Protein AF-A0A7S1LMD4-F1 (afdb_monomer_lite)

InterPro domains:
  IPR002048 EF-hand domain [PS50222] (146-181)
  IPR011992 EF-hand domain pair [SSF47473] (142-225)

pLDDT: mean 81.39, std 13.91, range [36.53, 96.69]

Secondary structure (DSSP, 8-state):
---PPPP-PPPPS-----PPEEEEEE---STTGGG-EEEEEEEEEETTEEEEEESSSS--EEEE-SSSEEEEESSSSSSTT-SEEEE--TT---GGG-SSPEEEE-TTS-EEEETT-EEEEEE----HHHHHHHHHHHHHHHTTTTSHHHHHHHHHHH-SS-SSEE-HHHHHHHHHHHHHTTSS-GGG--HHHHHHHHHHHHHTSS-SSS-EETTTHHHHHHHHHH-

Foldseek 3Di:
DDDDDDDPDPDDPPDPPPFQWWKAKDQDDDPCNVVGFIWGWFPDAQLNAIKTFGPDPQTWIWHDLVPFWIFIDSARYNRPHGQKIAGAPVPRRFPQPGPAAIWGQHPVRDTDGDNRIHMDTDHHPPDPVRVVLSVLVVVCVVLVNRPPVVLVVLVCQLPVVPPQWHALVSVLVSQVVCCVVVSDPPVLNDPVQLVVLQCCLLPVVHDNPRIHGSSSSSSSSSSSSVD

Organism: Alexandrium catenella (NCBI:txid2925)

Radius of gyration: 21.04 Å; chains: 1; bounding box: 61×43×67 Å

Structure (mmCIF, N/CA/C/O backbone):
data_AF-A0A7S1LMD4-F1
#
_entry.id   AF-A0A7S1LMD4-F1
#
loop_
_atom_site.group_PDB
_atom_site.id
_atom_site.type_symbol
_atom_site.label_atom_id
_atom_site.label_alt_id
_atom_site.label_comp_id
_atom_site.label_asym_id
_atom_site.label_entity_id
_atom_site.label_seq_id
_atom_site.pdbx_PDB_ins_code
_atom_site.Cartn_x
_atom_site.Cartn_y
_atom_site.Cartn_z
_atom_site.occupancy
_atom_site.B_iso_or_equiv
_atom_site.auth_seq_id
_atom_site.auth_comp_id
_atom_site.auth_asym_id
_atom_site.auth_atom_id
_atom_site.pdbx_PDB_model_num
ATOM 1 N N . LYS A 1 1 ? 38.799 -30.735 41.083 1.00 47.06 1 LYS A N 1
ATOM 2 C CA . LYS A 1 1 ? 38.833 -29.268 40.863 1.00 47.06 1 LYS A CA 1
ATOM 3 C C . LYS A 1 1 ? 37.466 -28.893 40.321 1.00 47.06 1 LYS A C 1
ATOM 5 O O . LYS A 1 1 ? 37.251 -28.982 39.121 1.00 47.06 1 LYS A O 1
ATOM 10 N N . ASP A 1 2 ? 36.540 -28.624 41.232 1.00 42.38 2 ASP A N 1
ATOM 11 C CA . ASP A 1 2 ? 35.121 -28.440 40.939 1.00 42.38 2 ASP A CA 1
ATOM 12 C C . ASP A 1 2 ? 34.880 -27.107 40.229 1.00 42.38 2 ASP A C 1
ATOM 14 O O . ASP A 1 2 ? 35.277 -26.046 40.714 1.00 42.38 2 ASP A O 1
ATOM 18 N N . PHE A 1 3 ? 34.265 -27.172 39.049 1.00 44.22 3 PHE A N 1
ATOM 19 C CA . PHE A 1 3 ? 33.925 -26.003 38.247 1.00 44.22 3 PHE A CA 1
ATOM 20 C C . PHE A 1 3 ? 32.636 -25.392 38.801 1.00 44.22 3 PHE A C 1
ATOM 22 O O . PHE A 1 3 ? 31.545 -25.928 38.614 1.00 44.22 3 PHE A O 1
ATOM 29 N N . LYS A 1 4 ? 32.764 -24.287 39.534 1.00 46.31 4 LYS A N 1
ATOM 30 C CA . LYS A 1 4 ? 31.619 -23.528 40.042 1.00 46.31 4 LYS A CA 1
ATOM 31 C C . LYS A 1 4 ? 31.108 -22.626 38.907 1.00 46.31 4 LYS A C 1
ATOM 33 O O . LYS A 1 4 ? 31.901 -21.824 38.410 1.00 46.31 4 LYS A O 1
ATOM 38 N N . PRO A 1 5 ? 29.841 -22.737 38.468 1.00 44.97 5 PRO A N 1
ATOM 39 C CA . PRO A 1 5 ? 29.310 -21.836 37.452 1.00 44.97 5 PRO A CA 1
ATOM 40 C C . PRO A 1 5 ? 29.310 -20.389 37.977 1.00 44.97 5 PRO A C 1
ATOM 42 O O . PRO A 1 5 ? 29.158 -20.176 39.188 1.00 44.97 5 PRO A O 1
ATOM 45 N N . PRO A 1 6 ? 29.517 -19.393 37.097 1.00 45.53 6 PRO A N 1
ATOM 46 C CA . PRO A 1 6 ? 29.585 -17.996 37.500 1.00 45.53 6 PRO A CA 1
ATOM 47 C C . PRO A 1 6 ? 28.242 -17.531 38.084 1.00 45.53 6 PRO A C 1
ATOM 49 O O . PRO A 1 6 ? 27.191 -18.066 37.720 1.00 45.53 6 PRO A O 1
ATOM 52 N N . PRO A 1 7 ? 28.252 -16.545 38.999 1.00 41.84 7 PRO A N 1
ATOM 53 C CA . PRO A 1 7 ? 27.031 -16.050 39.614 1.00 41.84 7 PRO A CA 1
ATOM 54 C C . PRO A 1 7 ? 26.108 -15.455 38.547 1.00 41.84 7 PRO A C 1
ATOM 56 O O . PRO A 1 7 ? 26.526 -14.631 37.732 1.00 41.84 7 PRO A O 1
ATOM 59 N N . HIS A 1 8 ? 24.843 -15.874 38.570 1.00 47.41 8 HIS A N 1
ATOM 60 C CA . HIS A 1 8 ? 23.775 -15.243 37.806 1.00 47.41 8 HIS A CA 1
ATOM 61 C C . HIS A 1 8 ? 23.629 -13.800 38.296 1.00 47.41 8 HIS A C 1
ATOM 63 O O . HIS A 1 8 ? 23.080 -13.548 39.368 1.00 47.41 8 HIS A O 1
ATOM 69 N N . PHE A 1 9 ? 24.137 -12.848 37.518 1.00 41.84 9 PHE A N 1
ATOM 70 C CA . PHE A 1 9 ? 23.799 -11.447 37.708 1.00 41.84 9 PHE A CA 1
ATOM 71 C C . PHE A 1 9 ? 22.347 -11.255 37.248 1.00 41.84 9 PHE A C 1
ATOM 73 O O . PHE A 1 9 ? 22.048 -11.548 36.086 1.00 41.84 9 PHE A O 1
ATOM 80 N N . PRO A 1 10 ? 21.420 -10.807 38.115 1.00 44.94 10 PRO A N 1
ATOM 81 C CA . PRO A 1 10 ? 20.100 -10.412 37.655 1.00 44.94 10 PRO A CA 1
ATOM 82 C C . PRO A 1 10 ? 20.273 -9.229 36.702 1.00 44.94 10 PRO A C 1
ATOM 84 O O . PRO A 1 10 ? 20.861 -8.207 37.060 1.00 44.94 10 PRO A O 1
ATOM 87 N N . VAL A 1 11 ? 19.792 -9.391 35.470 1.00 45.12 11 VAL A N 1
ATOM 88 C CA . VAL A 1 11 ? 19.746 -8.305 34.490 1.00 45.12 11 VAL A CA 1
ATOM 89 C C . VAL A 1 11 ? 18.903 -7.176 35.100 1.00 45.12 11 VAL A C 1
ATOM 91 O O . VAL A 1 11 ? 17.766 -7.431 35.506 1.00 45.12 11 VAL A O 1
ATOM 94 N N . PRO A 1 12 ? 19.430 -5.946 35.233 1.00 36.56 12 PRO A N 1
ATOM 95 C CA . PRO A 1 12 ? 18.684 -4.853 35.839 1.00 36.56 12 PRO A CA 1
ATOM 96 C C . PRO A 1 12 ? 17.435 -4.536 35.008 1.00 36.56 12 PRO A C 1
ATOM 98 O O . PRO A 1 12 ? 17.513 -4.313 33.804 1.00 36.56 12 PRO A O 1
ATOM 101 N N . ALA A 1 13 ? 16.279 -4.478 35.674 1.00 43.69 13 ALA A N 1
ATOM 102 C CA . ALA A 1 13 ? 14.954 -4.210 35.106 1.00 43.69 13 ALA A CA 1
ATOM 103 C C . ALA A 1 13 ? 14.751 -2.748 34.640 1.00 43.69 13 ALA A C 1
ATOM 105 O O . ALA A 1 13 ? 13.686 -2.160 34.832 1.00 43.69 13 ALA A O 1
ATOM 106 N N . ARG A 1 14 ? 15.772 -2.118 34.051 1.00 41.41 14 ARG A N 1
ATOM 107 C CA . ARG A 1 14 ? 15.700 -0.750 33.528 1.00 41.41 14 ARG A CA 1
ATOM 108 C C . ARG A 1 14 ? 16.108 -0.745 32.063 1.00 41.41 14 ARG A C 1
ATOM 110 O O . ARG A 1 14 ? 17.227 -1.116 31.740 1.00 41.41 14 ARG A O 1
ATOM 117 N N . LEU A 1 15 ? 15.173 -0.265 31.239 1.00 36.53 15 LEU A N 1
ATOM 118 C CA . LEU A 1 15 ? 15.137 -0.285 29.772 1.00 36.53 15 LEU A CA 1
ATOM 119 C C . LEU A 1 15 ? 14.621 -1.603 29.169 1.00 36.53 15 LEU A C 1
ATOM 121 O O . LEU A 1 15 ? 15.172 -2.118 28.204 1.00 36.53 15 LEU A O 1
ATOM 125 N N . LEU A 1 16 ? 13.453 -2.063 29.633 1.00 37.88 16 LEU A N 1
ATOM 126 C CA . LEU A 1 16 ? 12.445 -2.484 28.657 1.00 37.88 16 LEU A CA 1
ATOM 127 C C . LEU A 1 16 ? 12.099 -1.221 27.856 1.00 37.88 16 LEU A C 1
ATOM 129 O O . LEU A 1 16 ? 11.182 -0.480 28.217 1.00 37.88 16 LEU A O 1
ATOM 133 N N . SER A 1 17 ? 12.881 -0.906 26.818 1.00 40.59 17 SER A N 1
ATOM 134 C CA . SER A 1 17 ? 12.333 -0.111 25.726 1.00 40.59 17 SER A CA 1
ATOM 135 C C . SER A 1 17 ? 11.031 -0.816 25.361 1.00 40.59 17 SER A C 1
ATOM 137 O O . SER A 1 17 ? 11.029 -2.035 25.176 1.00 40.59 17 SER A O 1
ATOM 139 N N . LYS A 1 18 ? 9.896 -0.105 25.400 1.00 49.25 18 LYS A N 1
ATOM 140 C CA . LYS A 1 18 ? 8.642 -0.663 24.888 1.00 49.25 18 LYS A CA 1
ATOM 141 C C . LYS A 1 18 ? 8.988 -1.202 23.508 1.00 49.25 18 LYS A C 1
ATOM 143 O O . LYS A 1 18 ? 9.374 -0.414 22.644 1.00 49.25 18 LYS A O 1
ATOM 148 N N . MET A 1 19 ? 8.974 -2.525 23.353 1.00 49.62 19 MET A N 1
ATOM 149 C CA . MET A 1 19 ? 9.194 -3.119 22.046 1.00 49.62 19 MET A CA 1
ATOM 150 C C . MET A 1 19 ? 8.219 -2.434 21.088 1.00 49.62 19 MET A C 1
ATOM 152 O O . MET A 1 19 ? 7.096 -2.139 21.513 1.00 49.62 19 MET A O 1
ATOM 156 N N . PRO A 1 20 ? 8.633 -2.134 19.849 1.00 62.47 20 PRO A N 1
ATOM 157 C CA . PRO A 1 20 ? 7.708 -1.627 18.854 1.00 62.47 20 PRO A CA 1
ATOM 158 C C . PRO A 1 20 ? 6.469 -2.532 18.840 1.00 62.47 20 PRO A C 1
ATOM 160 O O . PRO A 1 20 ? 6.590 -3.755 18.768 1.00 62.47 20 PRO A O 1
ATOM 163 N N . THR A 1 21 ? 5.290 -1.948 19.028 1.00 87.25 21 THR A N 1
ATOM 164 C CA . THR A 1 21 ? 4.045 -2.713 19.100 1.00 87.25 21 THR A CA 1
ATOM 165 C C . THR A 1 21 ? 3.567 -2.965 17.679 1.00 87.25 21 THR A C 1
ATOM 167 O O . THR A 1 21 ? 3.268 -2.014 16.953 1.00 87.25 21 THR A O 1
ATOM 170 N N . ALA A 1 22 ? 3.517 -4.231 17.276 1.00 91.81 22 ALA A N 1
ATOM 171 C CA . ALA A 1 22 ? 2.831 -4.641 16.060 1.00 91.81 22 ALA A CA 1
ATOM 172 C C . ALA A 1 22 ? 1.321 -4.691 16.315 1.00 91.81 22 ALA A C 1
ATOM 174 O O . ALA A 1 22 ? 0.875 -4.855 17.451 1.00 91.81 22 ALA A O 1
ATOM 175 N N . ILE A 1 23 ? 0.524 -4.561 15.260 1.00 94.00 23 ILE A N 1
ATOM 176 C CA . ILE A 1 23 ? -0.936 -4.590 15.353 1.00 94.00 23 ILE A CA 1
ATOM 177 C C . ILE A 1 23 ? -1.448 -5.815 14.620 1.00 94.00 23 ILE A C 1
ATOM 179 O O . ILE A 1 23 ? -1.218 -5.979 13.427 1.00 94.00 23 ILE A O 1
ATOM 183 N N . LYS A 1 24 ? -2.160 -6.689 15.323 1.00 94.38 24 LYS A N 1
ATOM 184 C CA . LYS A 1 24 ? -2.863 -7.809 14.710 1.00 94.38 24 LYS A CA 1
ATOM 185 C C . LYS A 1 24 ? -4.281 -7.382 14.359 1.00 94.38 24 LYS A C 1
ATOM 187 O O . LYS A 1 24 ? -5.045 -7.014 15.247 1.00 94.38 24 LYS A O 1
ATOM 192 N N . ILE A 1 25 ? -4.624 -7.467 13.079 1.00 95.94 25 ILE A N 1
ATOM 193 C CA . ILE A 1 25 ? -5.994 -7.329 12.585 1.00 95.94 25 ILE A CA 1
ATOM 194 C C . ILE A 1 25 ? -6.554 -8.727 12.337 1.00 95.94 25 ILE A C 1
ATOM 196 O O . ILE A 1 25 ? -5.890 -9.571 11.732 1.00 95.94 25 ILE A O 1
ATOM 200 N N . SER A 1 26 ? -7.768 -8.992 12.809 1.00 95.44 26 SER A N 1
ATOM 201 C CA . SER A 1 26 ? -8.416 -10.296 12.641 1.00 95.44 26 SER A CA 1
ATOM 202 C C . SER A 1 26 ? -9.930 -10.187 12.558 1.00 95.44 26 SER A C 1
ATOM 204 O O . SER A 1 26 ? -10.499 -9.211 13.027 1.00 95.44 26 SER A O 1
ATOM 206 N N . GLY A 1 27 ? -10.568 -11.231 12.021 1.00 94.31 27 GLY A N 1
ATOM 207 C CA . GLY A 1 27 ? -12.019 -11.421 12.040 1.00 94.31 27 GLY A CA 1
ATOM 208 C C . GLY A 1 27 ? -12.750 -11.013 10.762 1.00 94.31 27 GLY A C 1
ATOM 209 O O . GLY A 1 27 ? -13.917 -11.366 10.610 1.00 94.31 27 GLY A O 1
ATOM 210 N N . ARG A 1 28 ? -12.080 -10.363 9.798 1.00 94.81 28 ARG A N 1
ATOM 211 C CA . ARG A 1 28 ? -12.714 -10.036 8.515 1.00 94.81 28 ARG A CA 1
ATOM 212 C C . ARG A 1 28 ? -12.981 -11.302 7.703 1.00 94.81 28 ARG A C 1
ATOM 214 O O . ARG A 1 28 ? -12.090 -12.127 7.516 1.00 94.81 28 ARG A O 1
ATOM 221 N N . VAL A 1 29 ? -14.173 -11.421 7.136 1.00 91.44 29 VAL A N 1
ATOM 222 C CA . VAL A 1 29 ? -14.530 -12.482 6.183 1.00 91.44 29 VAL A CA 1
ATOM 223 C C . VAL A 1 29 ? -15.048 -11.873 4.879 1.00 91.44 29 VAL A C 1
ATOM 225 O O . VAL A 1 29 ? -15.488 -10.727 4.857 1.00 91.44 29 VAL A O 1
ATOM 228 N N . GLY A 1 30 ? -14.985 -12.624 3.777 1.00 87.19 30 GLY A N 1
ATOM 229 C CA . GLY A 1 30 ? -15.459 -12.155 2.470 1.00 87.19 30 GLY A CA 1
ATOM 230 C C . GLY A 1 30 ? -14.549 -11.099 1.835 1.00 87.19 30 GLY A C 1
ATOM 231 O O . GLY A 1 30 ? -13.325 -11.249 1.828 1.00 87.19 30 GLY A O 1
ATOM 232 N N . ARG A 1 31 ? -15.142 -10.037 1.267 1.00 87.00 31 ARG A N 1
ATOM 233 C CA . ARG A 1 31 ? -14.395 -8.976 0.570 1.00 87.00 31 ARG A CA 1
ATOM 234 C C . ARG A 1 31 ? -13.363 -8.338 1.502 1.00 87.00 31 ARG A C 1
ATOM 236 O O . ARG A 1 31 ? -13.691 -7.972 2.632 1.00 87.00 31 ARG A O 1
ATOM 243 N N . HIS A 1 32 ? -12.140 -8.180 1.000 1.00 88.81 32 HIS A N 1
ATOM 244 C CA . HIS A 1 32 ? -10.993 -7.643 1.735 1.00 88.81 32 HIS A CA 1
ATOM 245 C C . HIS A 1 32 ? -10.598 -8.465 2.986 1.00 88.81 32 HIS A C 1
ATOM 247 O O . HIS A 1 32 ? -10.058 -7.903 3.935 1.00 88.81 32 HIS A O 1
ATOM 253 N N . ASN A 1 33 ? -10.811 -9.790 3.011 1.00 91.38 33 ASN A N 1
ATOM 254 C CA . ASN A 1 33 ? -10.317 -10.666 4.094 1.00 91.38 33 ASN A CA 1
ATOM 255 C C . ASN A 1 33 ? -8.780 -10.670 4.244 1.00 91.38 33 ASN A C 1
ATOM 257 O O . ASN A 1 33 ? -8.290 -10.742 5.365 1.00 91.38 33 ASN A O 1
ATOM 261 N N . LEU A 1 34 ? -8.031 -10.518 3.149 1.00 89.25 34 LEU A N 1
ATOM 262 C CA . LEU A 1 34 ? -7.230 -9.318 2.941 1.00 89.25 34 LEU A CA 1
ATOM 263 C C . LEU A 1 34 ? -6.452 -8.764 4.134 1.00 89.25 34 LEU A C 1
ATOM 265 O O . LEU A 1 34 ? -5.252 -8.949 4.319 1.00 89.25 34 LEU A O 1
ATOM 269 N N . ILE A 1 35 ? -7.206 -7.962 4.883 1.00 93.31 35 ILE A N 1
ATOM 270 C CA . ILE A 1 35 ? -6.723 -7.083 5.934 1.00 93.31 35 ILE A CA 1
ATOM 271 C C . ILE A 1 35 ? -6.347 -7.838 7.206 1.00 93.31 35 ILE A C 1
ATOM 273 O O . ILE A 1 35 ? -5.691 -7.245 8.059 1.00 93.31 35 ILE A O 1
ATOM 277 N N . ASN A 1 36 ? -6.760 -9.104 7.348 1.00 93.31 36 ASN A N 1
ATOM 278 C CA . ASN A 1 36 ? -6.389 -9.937 8.484 1.00 93.31 36 ASN A CA 1
ATOM 279 C C . ASN A 1 36 ? -4.905 -10.284 8.402 1.00 93.31 36 ASN A C 1
ATOM 281 O O . ASN A 1 36 ? -4.499 -11.148 7.625 1.00 93.31 36 ASN A O 1
ATOM 285 N N . ASP A 1 37 ? -4.097 -9.618 9.213 1.00 92.81 37 ASP A N 1
ATOM 286 C CA . ASP A 1 37 ? -2.655 -9.806 9.213 1.00 92.81 37 ASP A CA 1
ATOM 287 C C . ASP A 1 37 ? -2.040 -9.278 10.511 1.00 92.81 37 ASP A C 1
ATOM 289 O O . ASP A 1 37 ? -2.700 -8.626 11.326 1.00 92.81 37 ASP A O 1
ATOM 293 N N . CYS A 1 38 ? -0.752 -9.539 10.690 1.00 91.94 38 CYS A N 1
ATOM 294 C CA . CYS A 1 38 ? 0.070 -8.822 11.642 1.00 91.94 38 CYS A CA 1
ATOM 295 C C . CYS A 1 38 ? 0.804 -7.690 10.917 1.00 91.94 38 CYS A C 1
ATOM 297 O O . CYS A 1 38 ? 1.524 -7.922 9.948 1.00 91.94 38 CYS A O 1
ATOM 299 N N . TYR A 1 39 ? 0.609 -6.469 11.399 1.00 92.56 39 TYR A N 1
ATOM 300 C CA . TYR A 1 39 ? 1.199 -5.256 10.864 1.00 92.56 39 TYR A CA 1
ATOM 301 C C . TYR A 1 39 ? 2.360 -4.833 11.757 1.00 92.56 39 TYR A C 1
ATOM 303 O O . TYR A 1 39 ? 2.175 -4.535 12.937 1.00 92.56 39 TYR A O 1
ATOM 311 N N . GLU A 1 40 ? 3.560 -4.814 11.197 1.00 90.81 40 GLU A N 1
ATOM 312 C CA . GLU A 1 40 ? 4.787 -4.434 11.888 1.00 90.81 40 GLU A CA 1
ATOM 313 C C . GLU A 1 40 ? 5.021 -2.926 11.786 1.00 90.81 40 GLU A C 1
ATOM 315 O O . GLU A 1 40 ? 4.787 -2.343 10.724 1.00 90.81 40 GLU A O 1
ATOM 320 N N . PRO A 1 41 ? 5.477 -2.273 12.866 1.00 89.62 41 PRO A N 1
ATOM 321 C CA . PRO A 1 41 ? 5.672 -0.834 12.876 1.00 89.62 41 PRO A CA 1
ATOM 322 C C . PRO A 1 41 ? 6.810 -0.438 11.940 1.00 89.62 41 PRO A C 1
ATOM 324 O O . PRO A 1 41 ? 7.914 -0.983 11.994 1.00 89.62 41 PRO A O 1
ATOM 327 N N . MET A 1 42 ? 6.539 0.561 11.111 1.00 85.88 42 MET A N 1
ATOM 328 C CA . MET A 1 42 ? 7.516 1.133 10.205 1.00 85.88 42 MET A CA 1
ATOM 329 C C . MET A 1 42 ? 8.409 2.148 10.933 1.00 85.88 42 MET A C 1
ATOM 331 O O . MET A 1 42 ? 8.038 2.713 11.962 1.00 85.88 42 MET A O 1
ATOM 335 N N . GLN A 1 43 ? 9.600 2.407 10.387 1.00 80.88 43 GLN A N 1
ATOM 336 C CA . GLN A 1 43 ? 10.497 3.456 10.893 1.00 80.88 43 GLN A CA 1
ATOM 337 C C . GLN A 1 43 ? 10.069 4.861 10.447 1.00 80.88 43 GLN A C 1
ATOM 339 O O . GLN A 1 43 ? 10.492 5.850 11.043 1.00 80.88 43 GLN A O 1
ATOM 344 N N . ILE A 1 44 ? 9.251 4.943 9.397 1.00 78.75 44 ILE A N 1
ATOM 345 C CA . ILE A 1 44 ? 8.708 6.198 8.885 1.00 78.75 44 ILE A CA 1
ATOM 346 C C . ILE A 1 44 ? 7.421 6.565 9.631 1.00 78.75 44 ILE A C 1
ATOM 348 O O . ILE A 1 44 ? 6.680 5.704 10.115 1.00 78.75 44 ILE A O 1
ATOM 352 N N . MET A 1 45 ? 7.150 7.864 9.713 1.00 85.31 45 MET A N 1
ATOM 353 C CA . MET A 1 45 ? 5.887 8.384 10.225 1.00 85.31 45 MET A CA 1
ATOM 354 C C . MET A 1 45 ? 5.031 8.875 9.067 1.00 85.31 45 MET A C 1
ATOM 356 O O . MET A 1 45 ? 5.518 9.584 8.193 1.00 85.31 45 MET A O 1
ATOM 360 N N . HIS A 1 46 ? 3.737 8.578 9.119 1.00 85.88 46 HIS A N 1
ATOM 361 C CA . HIS A 1 46 ? 2.755 9.119 8.187 1.00 85.88 46 HIS A CA 1
ATOM 362 C C . HIS A 1 46 ? 1.805 10.044 8.937 1.00 85.88 46 HIS A C 1
ATOM 364 O O . HIS A 1 46 ? 1.235 9.663 9.962 1.00 85.88 46 HIS A O 1
ATOM 370 N N . ASN A 1 47 ? 1.654 11.282 8.462 1.00 87.75 47 ASN A N 1
ATOM 371 C CA . ASN A 1 47 ? 0.868 12.320 9.140 1.00 87.75 47 ASN A CA 1
ATOM 372 C C . ASN A 1 47 ? 1.251 12.518 10.623 1.00 87.75 47 ASN A C 1
ATOM 374 O O . ASN A 1 47 ? 0.388 12.704 11.483 1.00 87.75 47 ASN A O 1
ATOM 378 N N . GLY A 1 48 ? 2.551 12.432 10.929 1.00 85.06 48 GLY A N 1
ATOM 379 C CA . GLY A 1 48 ? 3.084 12.587 12.287 1.00 85.06 48 GLY A CA 1
ATOM 380 C C . GLY A 1 48 ? 2.737 11.445 13.246 1.00 85.06 48 GLY A C 1
ATOM 381 O O . GLY A 1 48 ? 2.908 11.605 14.453 1.00 85.06 48 GLY A O 1
ATOM 382 N N . LYS A 1 49 ? 2.236 10.313 12.736 1.00 89.81 49 LYS A N 1
ATOM 383 C CA . LYS A 1 49 ? 1.928 9.116 13.524 1.00 89.81 49 LYS A CA 1
ATOM 384 C C . LYS A 1 49 ? 2.676 7.901 12.992 1.00 89.81 49 LYS A C 1
ATOM 386 O O . LYS A 1 49 ? 3.055 7.856 11.821 1.00 89.81 49 LYS A O 1
ATOM 391 N N . THR A 1 50 ? 2.860 6.906 13.853 1.00 90.62 50 THR A N 1
ATOM 392 C CA . THR A 1 50 ? 3.375 5.596 13.447 1.00 90.62 50 THR A CA 1
ATOM 393 C C . THR A 1 50 ? 2.481 5.003 12.362 1.00 90.62 50 THR A C 1
ATOM 395 O O . THR A 1 50 ? 1.256 5.138 12.402 1.00 90.62 50 THR A O 1
ATOM 398 N N . CYS A 1 51 ? 3.106 4.357 11.387 1.00 91.62 51 CYS A N 1
ATOM 399 C CA . CYS A 1 51 ? 2.427 3.517 10.417 1.00 91.62 51 CYS A CA 1
ATOM 400 C C . CYS A 1 51 ? 2.981 2.096 10.510 1.00 91.62 51 CYS A C 1
ATOM 402 O O . CYS A 1 51 ? 4.064 1.877 11.054 1.00 91.62 51 CYS A O 1
ATOM 404 N N . TRP A 1 52 ? 2.212 1.132 10.026 1.00 92.50 52 TRP A N 1
ATOM 405 C CA . TRP A 1 52 ? 2.571 -0.274 10.058 1.00 92.50 52 TRP A CA 1
ATOM 406 C C . TRP A 1 52 ? 2.369 -0.901 8.685 1.00 92.50 52 TRP A C 1
ATOM 408 O O . TRP A 1 52 ? 1.472 -0.498 7.944 1.00 92.50 52 TRP A O 1
ATOM 418 N N . VAL A 1 53 ? 3.157 -1.924 8.380 1.00 90.50 53 VAL A N 1
ATOM 419 C CA . VAL A 1 53 ? 3.066 -2.697 7.140 1.00 90.50 53 VAL A CA 1
ATOM 420 C C . VAL A 1 53 ? 2.777 -4.157 7.458 1.00 90.50 53 VAL A C 1
ATOM 422 O O . VAL A 1 53 ? 3.329 -4.725 8.401 1.00 90.50 53 VAL A O 1
ATOM 425 N N . ALA A 1 54 ? 1.867 -4.760 6.704 1.00 89.88 54 ALA A N 1
ATOM 426 C CA . ALA A 1 54 ? 1.509 -6.160 6.861 1.00 89.88 54 ALA A CA 1
ATOM 427 C C . ALA A 1 54 ? 2.705 -7.087 6.581 1.00 89.88 54 ALA A C 1
ATOM 429 O O . ALA A 1 54 ? 3.504 -6.824 5.683 1.00 89.88 54 ALA A O 1
ATOM 430 N N . ARG A 1 55 ? 2.792 -8.213 7.305 1.00 81.38 55 ARG A N 1
ATOM 431 C CA . ARG A 1 55 ? 3.757 -9.298 7.014 1.00 81.38 55 ARG A CA 1
ATOM 432 C C . ARG A 1 55 ? 3.481 -10.010 5.682 1.00 81.38 55 ARG A C 1
ATOM 434 O O . ARG A 1 55 ? 4.341 -10.710 5.160 1.00 81.38 55 ARG A O 1
ATOM 441 N N . SER A 1 56 ? 2.277 -9.809 5.156 1.00 73.75 56 SER A N 1
ATOM 442 C CA . SER A 1 56 ? 1.868 -9.897 3.756 1.00 73.75 56 SER A CA 1
ATOM 443 C C . SER A 1 56 ? 2.958 -9.867 2.670 1.00 73.75 56 SER A C 1
ATOM 445 O O . SER A 1 56 ? 3.758 -8.937 2.646 1.00 73.75 56 SER A O 1
ATOM 447 N N . VAL A 1 57 ? 2.908 -10.781 1.689 1.00 61.03 57 VAL A N 1
ATOM 448 C CA . VAL A 1 57 ? 3.546 -10.611 0.370 1.00 61.03 57 VAL A CA 1
ATOM 449 C C . VAL A 1 57 ? 2.868 -9.478 -0.407 1.00 61.03 57 VAL A C 1
ATOM 451 O O . VAL A 1 57 ? 3.557 -8.681 -1.032 1.00 61.03 57 VAL A O 1
ATOM 454 N N . ALA A 1 58 ? 1.548 -9.329 -0.302 1.00 69.06 58 ALA A N 1
ATOM 455 C CA . ALA A 1 58 ? 0.835 -8.180 -0.864 1.00 69.06 58 ALA A CA 1
ATOM 456 C C . ALA A 1 58 ? 0.999 -6.935 0.027 1.00 69.06 58 ALA A C 1
ATOM 458 O O . ALA A 1 58 ? 0.902 -7.030 1.258 1.00 69.06 58 ALA A O 1
ATOM 459 N N . SER A 1 59 ? 1.231 -5.774 -0.594 1.00 75.00 59 SER A N 1
ATOM 460 C CA . SER A 1 59 ? 1.472 -4.504 0.110 1.00 75.00 59 SER A CA 1
ATOM 461 C C . SER A 1 59 ? 0.205 -4.028 0.801 1.00 75.00 59 SER A C 1
ATOM 463 O O . SER A 1 59 ? -0.812 -3.765 0.157 1.00 75.00 59 SER A O 1
ATOM 465 N N . ARG A 1 60 ? 0.259 -3.897 2.128 1.00 89.31 60 ARG A N 1
ATOM 466 C CA . ARG A 1 60 ? -0.852 -3.374 2.923 1.00 89.31 60 ARG A CA 1
ATOM 467 C C . ARG A 1 60 ? -0.330 -2.575 4.091 1.00 89.31 60 ARG A C 1
ATOM 469 O O . ARG A 1 60 ? 0.535 -3.038 4.833 1.00 89.31 60 ARG A O 1
ATOM 476 N N . TYR A 1 61 ? -0.924 -1.414 4.286 1.00 92.38 61 TYR A N 1
ATOM 477 C CA . TYR A 1 61 ? -0.487 -0.451 5.273 1.00 92.38 61 TYR A CA 1
ATOM 478 C C . TYR A 1 61 ? -1.622 -0.115 6.216 1.00 92.38 61 TYR A C 1
ATOM 480 O O . TYR A 1 61 ? -2.765 0.054 5.796 1.00 92.38 61 TYR A O 1
ATOM 488 N N . LEU A 1 62 ? -1.274 0.029 7.486 1.00 94.88 62 LEU A N 1
ATOM 489 C CA . LEU A 1 62 ? -2.118 0.568 8.535 1.00 94.88 62 LEU A CA 1
ATOM 490 C C . LEU A 1 62 ? -1.541 1.923 8.943 1.00 94.88 62 LEU A C 1
ATOM 492 O O . LEU A 1 62 ? -0.385 2.016 9.347 1.00 94.88 62 LEU A O 1
ATOM 496 N N . PHE A 1 63 ? -2.319 2.992 8.812 1.00 94.69 63 PHE A N 1
ATOM 497 C CA . PHE A 1 63 ? -1.815 4.350 9.031 1.00 94.69 63 PHE A CA 1
ATOM 498 C C . PHE A 1 63 ? -2.916 5.324 9.428 1.00 94.69 63 PHE A C 1
ATOM 500 O O . PHE A 1 63 ? -4.110 5.052 9.301 1.00 94.69 63 PHE A O 1
ATOM 507 N N . HIS A 1 64 ? -2.515 6.497 9.912 1.00 94.50 64 HIS A N 1
ATOM 508 C CA . HIS A 1 64 ? -3.449 7.567 10.224 1.00 94.50 64 HIS A CA 1
ATOM 509 C C . HIS A 1 64 ? -3.702 8.448 9.002 1.00 94.50 64 HIS A C 1
ATOM 511 O O . HIS A 1 64 ? -2.765 8.972 8.409 1.00 94.50 64 HIS A O 1
ATOM 517 N N . SER A 1 65 ? -4.969 8.711 8.687 1.00 93.06 65 SER A N 1
ATOM 518 C CA . SER A 1 65 ? -5.388 9.573 7.560 1.00 93.06 65 SER A CA 1
ATOM 519 C C . SER A 1 65 ? -5.005 11.059 7.686 1.00 93.06 65 SER A C 1
ATOM 521 O O . SER A 1 65 ? -5.371 11.869 6.841 1.00 93.06 65 SER A O 1
ATOM 523 N N . GLY A 1 66 ? -4.379 11.462 8.795 1.00 88.50 66 GLY A N 1
ATOM 524 C CA . GLY A 1 66 ? -4.138 12.871 9.139 1.00 88.50 66 GLY A CA 1
ATOM 525 C C . GLY A 1 66 ? -5.385 13.631 9.605 1.00 88.50 66 GLY A C 1
ATOM 526 O O . GLY A 1 66 ? -5.276 14.775 10.030 1.00 88.50 66 GLY A O 1
ATOM 527 N N . LYS A 1 67 ? -6.560 12.988 9.572 1.00 86.88 67 LYS A N 1
ATOM 528 C CA . LYS A 1 67 ? -7.838 13.541 10.038 1.00 86.88 67 LYS A CA 1
ATOM 529 C C . LYS A 1 67 ? -8.251 12.880 11.357 1.00 86.88 67 LYS A C 1
ATOM 531 O O . LYS A 1 67 ? -7.618 13.117 12.377 1.00 86.88 67 LYS A O 1
ATOM 536 N N . ALA A 1 68 ? -9.276 12.030 11.337 1.00 91.06 68 ALA A N 1
ATOM 537 C CA . ALA A 1 68 ? -9.889 11.455 12.540 1.00 91.06 68 ALA A CA 1
ATOM 538 C C . ALA A 1 68 ? -10.019 9.921 12.486 1.00 91.06 68 ALA A C 1
ATOM 540 O O . ALA A 1 68 ? -10.881 9.342 13.145 1.00 91.06 68 ALA A O 1
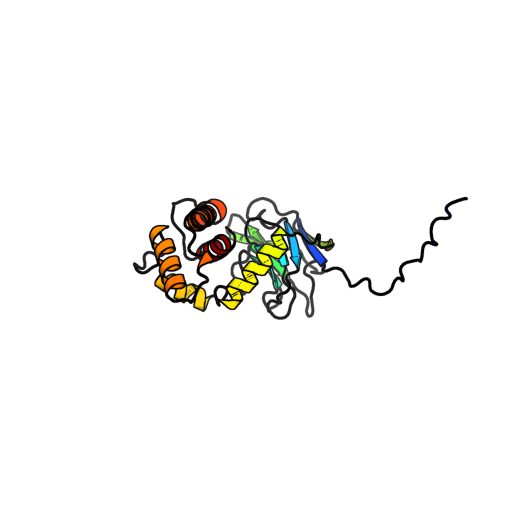ATOM 541 N N . ARG A 1 69 ? -9.218 9.246 11.652 1.00 94.50 69 ARG A N 1
ATOM 542 C CA . ARG A 1 69 ? -9.319 7.791 11.466 1.00 94.50 69 ARG A CA 1
ATOM 543 C C . ARG A 1 69 ? -7.989 7.117 11.157 1.00 94.50 69 ARG A C 1
ATOM 545 O O . ARG A 1 69 ? -7.159 7.676 10.428 1.00 94.50 69 ARG A O 1
ATOM 552 N N . TRP A 1 70 ? -7.861 5.894 11.659 1.00 95.94 70 TRP A N 1
ATOM 553 C CA . TRP A 1 70 ? -6.894 4.894 11.218 1.00 95.94 70 TRP A CA 1
ATOM 554 C C . TRP A 1 70 ? -7.461 4.149 10.015 1.00 95.94 70 TRP A C 1
ATOM 556 O O . TRP A 1 70 ? -8.651 3.853 9.994 1.00 95.94 70 TRP A O 1
ATOM 566 N N . CYS A 1 71 ? -6.635 3.887 9.010 1.00 96.44 71 CYS A N 1
ATOM 567 C CA . CYS A 1 71 ? -7.028 3.289 7.738 1.00 96.44 71 CYS A CA 1
ATOM 568 C C . CYS A 1 71 ? -6.141 2.085 7.432 1.00 96.44 71 CYS A C 1
ATOM 570 O O . CYS A 1 71 ? -4.948 2.125 7.726 1.00 96.44 71 CYS A O 1
ATOM 572 N N . ILE A 1 72 ? -6.718 1.062 6.801 1.00 95.81 72 ILE A N 1
ATOM 573 C CA . ILE A 1 72 ? -5.984 -0.031 6.162 1.00 95.81 72 ILE A CA 1
ATOM 574 C C . ILE A 1 72 ? -6.137 0.126 4.652 1.00 95.81 72 ILE A C 1
ATOM 576 O O . ILE A 1 72 ? -7.263 0.134 4.153 1.00 95.81 72 ILE A O 1
ATOM 580 N N . SER A 1 73 ? -5.031 0.265 3.927 1.00 92.44 73 SER A N 1
ATOM 581 C CA . SER A 1 73 ? -5.035 0.491 2.476 1.00 92.44 73 SER A CA 1
ATOM 582 C C . SER A 1 73 ? -3.872 -0.221 1.789 1.00 92.44 73 SER A C 1
ATOM 584 O O . SER A 1 73 ? -2.945 -0.700 2.443 1.00 92.44 73 SER A O 1
ATOM 586 N N . LYS A 1 74 ? -3.910 -0.235 0.456 1.00 86.50 74 LYS A N 1
ATOM 587 C CA . LYS A 1 74 ? -2.822 -0.709 -0.408 1.00 86.50 74 LYS A CA 1
ATOM 588 C C . LYS A 1 74 ? -1.598 0.213 -0.377 1.00 86.50 74 LYS A C 1
ATOM 590 O O . LYS A 1 74 ? -0.493 -0.245 -0.623 1.00 86.50 74 LYS A O 1
ATOM 595 N N . GLN A 1 75 ? -1.788 1.500 -0.077 1.00 84.94 75 GLN A N 1
ATOM 596 C CA . GLN A 1 75 ? -0.743 2.532 -0.111 1.00 84.94 75 GLN A CA 1
ATOM 597 C C . GLN A 1 75 ? -0.863 3.487 1.081 1.00 84.94 75 GLN A C 1
ATOM 599 O O . GLN A 1 75 ? -1.942 3.631 1.661 1.00 84.94 75 GLN A O 1
ATOM 604 N N . LEU A 1 76 ? 0.233 4.170 1.418 1.00 86.25 76 LEU A N 1
ATOM 605 C CA . LEU A 1 76 ? 0.240 5.282 2.370 1.00 86.25 76 LEU A CA 1
ATOM 606 C C . LEU A 1 76 ? -0.291 6.557 1.693 1.00 86.25 76 LEU A C 1
ATOM 608 O O . LEU A 1 76 ? 0.463 7.331 1.111 1.00 86.25 76 LEU A O 1
ATOM 612 N N . ASP A 1 77 ? -1.603 6.776 1.763 1.00 85.44 77 ASP A N 1
ATOM 613 C CA . ASP A 1 77 ? -2.290 7.909 1.130 1.00 85.44 77 ASP A CA 1
ATOM 614 C C . ASP A 1 77 ? -3.132 8.723 2.140 1.00 85.44 77 ASP A C 1
ATOM 616 O O . ASP A 1 77 ? -2.836 8.780 3.339 1.00 85.44 77 ASP A O 1
ATOM 620 N N . ASP A 1 78 ? -4.172 9.416 1.670 1.00 87.88 78 ASP A N 1
ATOM 621 C CA . ASP A 1 78 ? -5.114 10.170 2.509 1.00 87.88 78 ASP A CA 1
ATOM 622 C C . ASP A 1 78 ? -6.236 9.297 3.120 1.00 87.88 78 ASP A C 1
ATOM 624 O O . ASP A 1 78 ? -7.115 9.783 3.845 1.00 87.88 78 ASP A O 1
ATOM 628 N N . GLY A 1 79 ? -6.215 7.993 2.841 1.00 87.62 79 GLY A N 1
ATOM 629 C CA . GLY A 1 79 ? -7.200 7.003 3.247 1.00 87.62 79 GLY A CA 1
ATOM 630 C C . GLY A 1 79 ? -8.503 7.049 2.448 1.00 87.62 79 GLY A C 1
ATOM 631 O O . GLY A 1 79 ? -9.471 6.407 2.859 1.00 87.62 79 GLY A O 1
ATOM 632 N N . ALA A 1 80 ? -8.605 7.810 1.352 1.00 87.06 80 ALA A N 1
ATOM 633 C CA . ALA A 1 80 ? -9.836 7.887 0.557 1.00 87.06 80 ALA A CA 1
ATOM 634 C C . ALA A 1 80 ? -10.194 6.548 -0.106 1.00 87.06 80 ALA A C 1
ATOM 636 O O . ALA A 1 80 ? -11.375 6.244 -0.259 1.00 87.06 80 ALA A O 1
ATOM 637 N N . ARG A 1 81 ? -9.184 5.741 -0.454 1.00 86.19 81 ARG A N 1
ATOM 638 C CA . ARG A 1 81 ? -9.330 4.425 -1.101 1.00 86.19 81 ARG A CA 1
ATOM 639 C C . ARG A 1 81 ? -8.980 3.256 -0.175 1.00 86.19 81 ARG A C 1
ATOM 641 O O . ARG A 1 81 ? -8.590 2.192 -0.642 1.00 86.19 81 ARG A O 1
ATOM 648 N N . CYS A 1 82 ? -9.099 3.458 1.137 1.00 92.44 82 CYS A N 1
ATOM 649 C CA . CYS A 1 82 ? -8.854 2.394 2.105 1.00 92.44 82 CYS A CA 1
ATOM 650 C C . CYS A 1 82 ? -9.874 1.250 1.968 1.00 92.44 82 CYS A C 1
ATOM 652 O O . CYS A 1 82 ? -10.960 1.421 1.417 1.00 92.44 82 CYS A O 1
ATOM 654 N N . TRP A 1 83 ? -9.528 0.078 2.494 1.00 94.00 83 TRP A N 1
ATOM 655 C CA . TRP A 1 83 ? -10.427 -1.078 2.579 1.00 94.00 83 TRP A CA 1
ATOM 656 C C . TRP A 1 83 ? -11.194 -1.126 3.898 1.00 94.00 83 TRP A C 1
ATOM 658 O O . TRP A 1 83 ? -12.299 -1.668 3.967 1.00 94.00 83 TRP A O 1
ATOM 668 N N . ALA A 1 84 ? -10.593 -0.565 4.946 1.00 96.00 84 ALA A N 1
ATOM 669 C CA . ALA A 1 84 ? -11.161 -0.496 6.278 1.00 96.00 84 ALA A CA 1
ATOM 670 C C . ALA A 1 84 ? -10.678 0.764 6.997 1.00 96.00 84 ALA A C 1
ATOM 672 O O . ALA A 1 84 ? -9.548 1.213 6.787 1.00 96.00 84 ALA A O 1
ATOM 673 N N . TYR A 1 85 ? -11.504 1.307 7.887 1.00 96.69 85 TYR A N 1
ATOM 674 C CA . TYR A 1 85 ? -11.083 2.363 8.798 1.00 96.69 85 TYR A CA 1
ATOM 675 C C . TYR A 1 85 ? -11.733 2.237 10.171 1.00 96.69 85 TYR A C 1
ATOM 677 O O . TYR A 1 85 ? -12.820 1.689 10.313 1.00 96.69 85 TYR A O 1
ATOM 685 N N . VAL A 1 86 ? -11.097 2.812 11.185 1.00 96.06 86 VAL A N 1
ATOM 686 C CA . VAL A 1 86 ? -11.671 2.957 12.526 1.00 96.06 86 VAL A CA 1
ATOM 687 C C . VAL A 1 86 ? -11.446 4.376 13.034 1.00 96.06 86 VAL A C 1
ATOM 689 O O . VAL A 1 86 ? -10.454 5.026 12.690 1.00 96.06 86 VAL A O 1
ATOM 692 N N . ALA A 1 87 ? -12.395 4.889 13.817 1.00 94.38 87 ALA A N 1
ATOM 693 C CA . ALA A 1 87 ? -12.292 6.215 14.412 1.00 94.38 87 ALA A CA 1
ATOM 694 C C . ALA A 1 87 ? -11.051 6.306 15.311 1.00 94.38 87 ALA A C 1
ATOM 696 O O . ALA A 1 87 ? -10.829 5.452 16.166 1.00 94.38 87 ALA A O 1
ATOM 697 N N . ALA A 1 88 ? -10.267 7.363 15.129 1.00 92.25 88 ALA A N 1
ATOM 698 C CA . ALA A 1 88 ? -9.095 7.654 15.936 1.00 92.25 88 ALA A CA 1
ATOM 699 C C . ALA A 1 88 ? -9.438 8.800 16.899 1.00 92.25 88 ALA A C 1
ATOM 701 O O . ALA A 1 88 ? -9.642 9.925 16.435 1.00 92.25 88 ALA A O 1
ATOM 702 N N . PRO A 1 89 ? -9.502 8.551 18.220 1.00 85.69 89 PRO A N 1
ATOM 703 C CA . PRO A 1 89 ? -9.635 9.618 19.203 1.00 85.69 89 PRO A CA 1
ATOM 704 C C . PRO A 1 89 ? -8.536 10.673 19.049 1.00 85.69 89 PRO A C 1
ATOM 706 O O . PRO A 1 89 ? -7.436 10.384 18.561 1.00 85.69 89 PRO A O 1
ATOM 709 N N . GLU A 1 90 ? -8.810 11.891 19.507 1.00 83.25 90 GLU A N 1
ATOM 710 C CA . GLU A 1 90 ? -7.803 12.948 19.535 1.00 83.25 90 GLU A CA 1
ATOM 711 C C . GLU A 1 90 ? -6.563 12.483 20.320 1.00 83.25 90 GLU A C 1
ATOM 713 O O . GLU A 1 90 ? -6.666 11.864 21.378 1.00 83.25 90 GLU A O 1
ATOM 718 N N . GLY A 1 91 ? -5.376 12.696 19.749 1.00 81.12 91 GLY A N 1
ATOM 719 C CA . GLY A 1 91 ? -4.116 12.221 20.329 1.00 81.12 91 GLY A CA 1
ATOM 720 C C . GLY A 1 91 ? -3.854 10.710 20.226 1.00 81.12 91 GLY A C 1
ATOM 721 O O . GLY A 1 91 ? -2.792 10.273 20.664 1.00 81.12 91 GLY A O 1
ATOM 722 N N . SER A 1 92 ? -4.746 9.911 19.622 1.00 85.38 92 SER A N 1
ATOM 723 C CA . SER A 1 92 ? -4.533 8.466 19.429 1.00 85.38 92 SER A CA 1
ATOM 724 C C . SER A 1 92 ? -3.230 8.192 18.670 1.00 85.38 92 SER A C 1
ATOM 726 O O . SER A 1 92 ? -3.005 8.767 17.604 1.00 85.38 92 SER A O 1
ATOM 728 N N . GLN A 1 93 ? -2.395 7.305 19.214 1.00 86.00 93 GLN A N 1
ATOM 729 C CA . GLN A 1 93 ? -1.135 6.838 18.613 1.00 86.00 93 GLN A CA 1
ATOM 730 C C . GLN A 1 93 ? -1.180 5.361 18.213 1.00 86.00 93 GLN A C 1
ATOM 732 O O . GLN A 1 93 ? -0.245 4.870 17.592 1.00 86.00 93 GLN A O 1
ATOM 737 N N . ASP A 1 94 ? -2.254 4.665 18.586 1.00 87.69 94 ASP A N 1
ATOM 738 C CA . ASP A 1 94 ? -2.393 3.225 18.427 1.00 87.69 94 ASP A CA 1
ATOM 739 C C . ASP A 1 94 ? -3.825 2.892 17.974 1.00 87.69 94 ASP A C 1
ATOM 741 O O . ASP A 1 94 ? -4.783 3.244 18.681 1.00 87.69 94 ASP A O 1
ATOM 745 N N . PRO A 1 95 ? -4.001 2.241 16.811 1.00 91.38 95 PRO A N 1
ATOM 746 C CA . PRO A 1 95 ? -5.308 1.798 16.351 1.00 91.38 95 PRO A CA 1
ATOM 747 C C . PRO A 1 95 ? -5.948 0.743 17.263 1.00 91.38 95 PRO A C 1
ATOM 749 O O . PRO A 1 95 ? -7.177 0.688 17.301 1.00 91.38 95 PRO A O 1
ATOM 752 N N . SER A 1 96 ? -5.189 -0.036 18.046 1.00 89.62 96 SER A N 1
ATOM 753 C CA . SER A 1 96 ? -5.756 -1.038 18.964 1.00 89.62 96 SER A CA 1
ATOM 754 C C . SER A 1 96 ? -6.543 -0.426 20.126 1.00 89.62 96 SER A C 1
ATOM 756 O O . SER A 1 96 ? -7.330 -1.113 20.768 1.00 89.62 96 SER A O 1
ATOM 758 N N . ALA A 1 97 ? -6.334 0.862 20.411 1.00 86.94 97 ALA A N 1
ATOM 759 C CA . ALA A 1 97 ? -7.055 1.609 21.439 1.00 86.94 97 ALA A CA 1
ATOM 760 C C . ALA A 1 97 ? -8.295 2.341 20.889 1.00 86.94 97 ALA A C 1
ATOM 762 O O . ALA A 1 97 ? -8.874 3.189 21.574 1.00 86.94 97 ALA A O 1
ATOM 763 N N . SER A 1 98 ? -8.685 2.069 19.641 1.00 88.12 98 SER A N 1
ATOM 764 C CA . SER A 1 98 ? -9.829 2.731 19.016 1.00 88.12 98 SER A CA 1
ATOM 765 C C . SER A 1 98 ? -11.150 2.252 19.643 1.00 88.12 98 SER A C 1
ATOM 767 O O . SER A 1 98 ? -11.338 1.053 19.831 1.00 88.12 98 SER A O 1
ATOM 769 N N . PRO A 1 99 ? -12.090 3.159 19.966 1.00 79.50 99 PRO A N 1
ATOM 770 C CA . PRO A 1 99 ? -13.251 2.845 20.805 1.00 79.50 99 PRO A CA 1
ATOM 771 C C . PRO A 1 99 ? -14.407 2.143 20.075 1.00 79.50 99 PRO A C 1
ATOM 773 O O . PRO A 1 99 ? -15.393 1.785 20.714 1.00 79.50 99 PRO A O 1
ATOM 776 N N . GLY A 1 100 ? -14.340 1.996 18.750 1.00 86.06 100 GLY A N 1
ATOM 777 C CA . GLY A 1 100 ? -15.449 1.513 17.927 1.00 86.06 100 GLY A CA 1
ATOM 778 C C . GLY A 1 100 ? -15.053 0.383 16.979 1.00 86.06 100 GLY A C 1
ATOM 779 O O . GLY A 1 100 ? -13.862 0.135 16.786 1.00 86.06 100 GLY A O 1
ATOM 780 N N . PRO A 1 101 ? -16.045 -0.291 16.370 1.00 93.38 101 PRO A N 1
ATOM 781 C CA . PRO A 1 101 ? -15.791 -1.310 15.362 1.00 93.38 101 PRO A CA 1
ATOM 782 C C . PRO A 1 101 ? -15.122 -0.698 14.130 1.00 93.38 101 PRO A C 1
ATOM 784 O O . PRO A 1 101 ? -15.361 0.461 13.771 1.00 93.38 101 PRO A O 1
ATOM 787 N N . TRP A 1 102 ? -14.322 -1.508 13.446 1.00 96.25 102 TRP A N 1
ATOM 788 C CA . TRP A 1 102 ? -13.825 -1.150 12.127 1.00 96.25 102 TRP A CA 1
ATOM 789 C C . TRP A 1 102 ? -14.997 -1.034 11.153 1.00 96.25 102 TRP A C 1
ATOM 791 O O . TRP A 1 102 ? -15.901 -1.862 11.143 1.00 96.25 102 TRP A O 1
ATOM 801 N N . THR A 1 103 ? -15.000 0.010 10.334 1.00 96.31 103 THR A N 1
ATOM 802 C CA . THR A 1 103 ? -15.905 0.143 9.193 1.00 96.31 103 THR A CA 1
ATOM 803 C C . THR A 1 103 ? -15.199 -0.391 7.959 1.00 96.31 103 THR A C 1
ATOM 805 O O . THR A 1 103 ? -14.059 -0.014 7.688 1.00 96.31 103 THR A O 1
ATOM 808 N N . VAL A 1 104 ? -15.870 -1.256 7.208 1.00 95.06 104 VAL A N 1
ATOM 809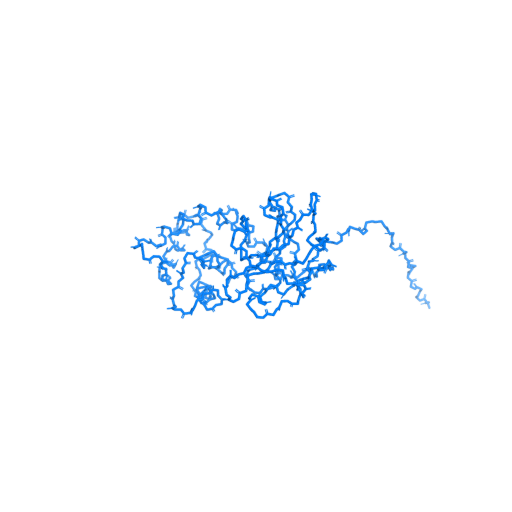 C CA . VAL A 1 104 ? -15.319 -1.936 6.032 1.00 95.06 104 VAL A CA 1
ATOM 810 C C . VAL A 1 104 ? -16.244 -1.764 4.834 1.00 95.06 104 VAL A C 1
ATOM 812 O O . VAL A 1 104 ? -17.458 -1.629 4.993 1.00 95.06 104 VAL A O 1
ATOM 815 N N . CYS A 1 105 ? -15.662 -1.759 3.636 1.00 89.69 105 CYS A N 1
ATOM 816 C CA . CYS A 1 105 ? -16.403 -1.755 2.378 1.00 89.69 105 CYS A CA 1
ATOM 817 C C . CYS A 1 105 ? -16.768 -3.196 1.988 1.00 89.69 105 CYS A C 1
ATOM 819 O O . CYS A 1 105 ? -15.873 -4.032 1.807 1.00 89.69 105 CYS A O 1
ATOM 821 N N . ASP A 1 106 ? -18.064 -3.493 1.881 1.00 83.94 106 ASP A N 1
ATOM 822 C CA . ASP A 1 106 ? -18.566 -4.836 1.578 1.00 83.94 106 ASP A CA 1
ATOM 823 C C . ASP A 1 106 ? -18.740 -5.078 0.060 1.00 83.94 106 ASP A C 1
ATOM 825 O O . ASP A 1 106 ? -18.371 -4.254 -0.782 1.00 83.94 106 ASP A O 1
ATOM 829 N N . THR A 1 107 ? -19.220 -6.260 -0.328 1.00 82.06 107 THR A N 1
ATOM 830 C CA . THR A 1 107 ? -19.396 -6.685 -1.734 1.00 82.06 107 THR A CA 1
ATOM 831 C C . THR A 1 107 ? -20.309 -5.775 -2.553 1.00 82.06 107 THR A C 1
ATOM 833 O O . THR A 1 107 ? -20.072 -5.596 -3.743 1.00 82.06 107 THR A O 1
ATOM 836 N N . ASP A 1 108 ? -21.277 -5.132 -1.912 1.00 85.75 108 ASP A N 1
ATOM 837 C CA . ASP A 1 108 ? -22.186 -4.148 -2.502 1.00 85.75 108 ASP A CA 1
ATOM 838 C C . ASP A 1 108 ? -21.609 -2.722 -2.545 1.00 85.75 108 ASP A C 1
ATOM 840 O O . ASP A 1 108 ? -22.322 -1.782 -2.878 1.00 85.75 108 ASP A O 1
ATOM 844 N N . ALA A 1 109 ? -20.318 -2.562 -2.231 1.00 83.69 109 ALA A N 1
ATOM 845 C CA . ALA A 1 109 ? -19.606 -1.287 -2.123 1.00 83.69 109 ALA A CA 1
ATOM 846 C C . ALA A 1 109 ? -20.111 -0.354 -1.003 1.00 83.69 109 ALA A C 1
ATOM 848 O O . ALA A 1 109 ? -19.622 0.770 -0.870 1.00 83.69 109 ALA A O 1
ATOM 849 N N . GLU A 1 110 ? -21.018 -0.833 -0.152 1.00 90.94 110 GLU A N 1
ATOM 850 C CA . GLU A 1 110 ? -21.505 -0.095 1.006 1.00 90.94 110 GLU A CA 1
ATOM 851 C C . GLU A 1 110 ? -20.532 -0.208 2.183 1.00 90.94 110 GLU A C 1
ATOM 853 O O . GLU A 1 110 ? -19.883 -1.235 2.407 1.00 90.94 110 GLU A O 1
ATOM 858 N N . TRP A 1 111 ? -20.443 0.868 2.962 1.00 93.69 111 TRP A N 1
ATOM 859 C CA . TRP A 1 111 ? -19.576 0.948 4.134 1.00 93.69 111 TRP A CA 1
ATOM 860 C C . TRP A 1 111 ? -20.365 0.648 5.400 1.00 93.69 111 TRP A C 1
ATOM 862 O O . TRP A 1 111 ? -21.310 1.365 5.734 1.00 93.69 111 TRP A O 1
ATOM 872 N N . ARG A 1 112 ? -19.970 -0.398 6.130 1.00 94.25 112 ARG A N 1
ATOM 873 C CA . ARG A 1 112 ? -20.664 -0.818 7.354 1.00 94.25 112 ARG A CA 1
ATOM 874 C C . ARG A 1 112 ? -19.689 -1.111 8.490 1.00 94.25 112 ARG A C 1
ATOM 876 O O . ARG A 1 112 ? -18.590 -1.601 8.230 1.00 94.25 112 ARG A O 1
ATOM 883 N N . PRO A 1 113 ? -20.077 -0.833 9.746 1.00 96.00 113 PRO A N 1
ATOM 884 C CA . PRO A 1 113 ? -19.375 -1.358 10.906 1.00 96.00 113 PRO A CA 1
ATOM 885 C C . PRO A 1 113 ? -19.348 -2.890 10.872 1.00 96.00 113 PRO A C 1
ATOM 887 O O . PRO A 1 113 ? -20.395 -3.516 10.717 1.00 96.00 113 PRO A O 1
ATOM 890 N N . ASP A 1 114 ? -18.172 -3.478 11.060 1.00 95.19 114 ASP A N 1
ATOM 891 C CA . ASP A 1 114 ? -17.957 -4.918 11.179 1.00 95.19 114 ASP A CA 1
ATOM 892 C C . ASP A 1 114 ? -17.394 -5.226 12.579 1.00 95.19 114 ASP A C 1
ATOM 894 O O . ASP A 1 114 ? -16.188 -5.100 12.812 1.00 95.19 114 ASP A O 1
ATOM 898 N N . PRO A 1 115 ? -18.257 -5.594 13.548 1.00 93.62 115 PRO A N 1
ATOM 899 C CA . PRO A 1 115 ? -17.842 -5.891 14.918 1.00 93.62 115 PRO A CA 1
ATOM 900 C C . PRO A 1 115 ? -16.932 -7.115 15.045 1.00 93.62 115 PRO A C 1
ATOM 902 O O . PRO A 1 115 ? -16.322 -7.295 16.097 1.00 93.62 115 PRO A O 1
ATOM 905 N N . ALA A 1 116 ? -16.863 -7.972 14.019 1.00 94.25 116 ALA A N 1
ATOM 906 C CA . ALA A 1 116 ? -15.957 -9.113 14.028 1.00 94.25 116 ALA A CA 1
ATOM 907 C C . ALA A 1 116 ? -14.505 -8.675 13.806 1.00 94.25 116 ALA A C 1
ATOM 909 O O . ALA A 1 116 ? -13.592 -9.372 14.244 1.00 94.25 116 ALA A O 1
ATOM 910 N N . VAL A 1 117 ? -14.286 -7.529 13.150 1.00 96.00 117 VAL A N 1
ATOM 911 C CA . VAL A 1 117 ? -12.946 -7.015 12.875 1.00 96.00 117 VAL A CA 1
ATOM 912 C C . VAL A 1 117 ? -12.375 -6.338 14.116 1.00 96.00 117 VAL A C 1
ATOM 914 O O . VAL A 1 117 ? -12.872 -5.311 14.580 1.00 96.00 117 VAL A O 1
ATOM 917 N N . THR A 1 118 ? -11.284 -6.898 14.628 1.00 93.81 118 THR A N 1
ATOM 918 C CA . THR A 1 118 ? -10.593 -6.430 15.833 1.00 93.81 118 THR A CA 1
ATOM 919 C C . THR A 1 118 ? -9.156 -6.036 15.532 1.00 93.81 118 THR A C 1
ATOM 921 O O . THR A 1 118 ? -8.514 -6.627 14.665 1.00 93.81 118 THR A O 1
ATOM 924 N N . SER A 1 119 ? -8.628 -5.090 16.307 1.00 94.56 119 SER A N 1
ATOM 925 C CA . SER A 1 119 ? -7.219 -4.684 16.291 1.00 94.56 119 SER A CA 1
ATOM 926 C C . SER A 1 119 ? -6.597 -4.874 17.671 1.00 94.56 119 SER A C 1
ATOM 928 O O . SER A 1 119 ? -7.049 -4.253 18.631 1.00 94.56 119 SER A O 1
ATOM 930 N N . GLU A 1 120 ? -5.561 -5.703 17.767 1.00 93.56 120 GLU A N 1
ATOM 931 C CA . GLU A 1 120 ? -4.873 -6.040 19.018 1.00 93.56 120 GLU A CA 1
ATOM 932 C C . GLU A 1 120 ? -3.392 -5.649 18.951 1.00 93.56 120 GLU A C 1
ATOM 934 O O . GLU A 1 120 ? -2.695 -5.971 17.988 1.00 93.56 120 GLU A O 1
ATOM 939 N N . ALA A 1 121 ? -2.903 -4.978 19.993 1.00 92.12 121 ALA A N 1
ATOM 940 C CA . ALA A 1 121 ? -1.487 -4.698 20.188 1.00 92.12 121 ALA A CA 1
ATOM 941 C C . ALA A 1 121 ? -0.733 -5.983 20.566 1.00 92.12 121 ALA A C 1
ATOM 943 O O . ALA A 1 121 ? -0.970 -6.564 21.624 1.00 92.12 121 ALA A O 1
ATOM 944 N N . VAL A 1 122 ? 0.210 -6.405 19.724 1.00 90.94 122 VAL A N 1
ATOM 945 C CA . VAL A 1 122 ? 1.026 -7.612 19.915 1.00 90.94 122 VAL A CA 1
ATOM 946 C C . VAL A 1 122 ? 2.525 -7.285 19.833 1.00 90.94 122 VAL A C 1
ATOM 948 O O . VAL A 1 122 ? 2.913 -6.277 19.239 1.00 90.94 122 VAL A O 1
ATOM 951 N N . PRO A 1 123 ? 3.413 -8.111 20.417 1.00 87.56 123 PRO A N 1
ATOM 952 C CA . PRO A 1 123 ? 4.852 -7.933 20.242 1.00 87.56 123 PRO A CA 1
ATOM 953 C C . PRO A 1 123 ? 5.260 -8.002 18.761 1.00 87.56 123 PRO A C 1
ATOM 955 O O . PRO A 1 123 ? 4.901 -8.958 18.068 1.00 87.56 123 PRO A O 1
ATOM 958 N N . ALA A 1 124 ? 6.046 -7.027 18.291 1.00 82.12 124 ALA A N 1
ATOM 959 C CA . ALA A 1 124 ? 6.710 -7.112 16.990 1.00 82.12 124 ALA A CA 1
ATOM 960 C C . ALA A 1 124 ? 7.607 -8.354 16.931 1.00 82.12 124 ALA A C 1
ATOM 962 O O . ALA A 1 124 ? 8.378 -8.607 17.862 1.00 82.12 124 ALA A O 1
ATOM 963 N N . CYS A 1 125 ? 7.538 -9.131 15.844 1.00 72.12 125 CYS A N 1
ATOM 964 C CA . CYS A 1 125 ? 8.396 -10.313 15.705 1.00 72.12 125 CYS A CA 1
ATOM 965 C C . CYS A 1 125 ? 9.727 -10.011 15.011 1.00 72.12 125 CYS A C 1
ATOM 967 O O . CYS A 1 125 ? 10.529 -10.928 14.844 1.00 72.12 125 CYS A O 1
ATOM 969 N N . ASN A 1 126 ? 9.974 -8.750 14.627 1.00 68.44 126 ASN A N 1
ATOM 970 C CA . ASN A 1 126 ? 11.155 -8.339 13.864 1.00 68.44 126 ASN A CA 1
ATOM 971 C C . ASN A 1 126 ? 11.356 -9.201 12.607 1.00 68.44 126 ASN A C 1
ATOM 973 O O . ASN A 1 126 ? 12.452 -9.704 12.352 1.00 68.44 126 ASN A O 1
ATOM 977 N N . ASP A 1 127 ? 10.278 -9.411 11.850 1.00 72.56 127 ASP A N 1
ATOM 978 C CA . ASP A 1 127 ? 10.328 -10.193 10.620 1.00 72.56 127 ASP A CA 1
ATOM 979 C C . ASP A 1 127 ? 11.306 -9.559 9.614 1.00 72.56 127 ASP A C 1
ATOM 981 O O . ASP A 1 127 ? 11.200 -8.378 9.276 1.00 72.56 127 ASP A O 1
ATOM 985 N N . LYS A 1 128 ? 12.279 -10.343 9.134 1.00 68.94 128 LYS A N 1
ATOM 986 C CA . LYS A 1 128 ? 13.305 -9.855 8.202 1.00 68.94 128 LYS A CA 1
ATOM 987 C C . LYS A 1 128 ? 12.729 -9.461 6.842 1.00 68.94 128 LYS A C 1
ATOM 989 O O . LYS A 1 128 ? 13.248 -8.531 6.234 1.00 68.94 128 LYS A O 1
ATOM 994 N N . PHE A 1 129 ? 11.684 -10.137 6.366 1.00 65.94 129 PHE A N 1
ATOM 995 C CA . PHE A 1 129 ? 11.029 -9.796 5.102 1.00 65.94 129 PHE A CA 1
ATOM 996 C C . PHE A 1 129 ? 10.303 -8.459 5.215 1.00 65.94 129 PHE A C 1
ATOM 998 O O . PHE A 1 129 ? 10.395 -7.634 4.310 1.00 65.94 129 PHE A O 1
ATOM 1005 N N . VAL A 1 130 ? 9.678 -8.192 6.363 1.00 69.19 130 VAL A N 1
ATOM 1006 C CA . VAL A 1 130 ? 9.084 -6.877 6.634 1.00 69.19 130 VAL A CA 1
ATOM 1007 C C . VAL A 1 130 ? 10.152 -5.792 6.701 1.00 69.19 130 VAL A C 1
ATOM 1009 O O . VAL A 1 130 ? 9.997 -4.752 6.070 1.00 69.19 130 VAL A O 1
ATOM 1012 N N . GLN A 1 131 ? 11.262 -6.033 7.401 1.00 72.69 131 GLN A N 1
ATOM 1013 C CA . GLN A 1 131 ? 12.364 -5.066 7.451 1.00 72.69 131 GLN A CA 1
ATOM 1014 C C . GLN A 1 131 ? 12.925 -4.757 6.057 1.00 72.69 131 GLN A C 1
ATOM 1016 O O . GLN A 1 131 ? 13.208 -3.597 5.761 1.00 72.69 131 GLN A O 1
ATOM 1021 N N . LEU A 1 132 ? 13.041 -5.770 5.192 1.00 70.69 132 LEU A N 1
ATOM 1022 C CA . LEU A 1 132 ? 13.434 -5.578 3.797 1.00 70.69 132 LEU A CA 1
ATOM 1023 C C . LEU A 1 132 ? 12.402 -4.736 3.040 1.00 70.69 132 LEU A C 1
ATOM 1025 O O . LEU A 1 132 ? 12.783 -3.740 2.434 1.00 70.69 132 LEU A O 1
ATOM 1029 N N . ARG A 1 133 ? 11.104 -5.046 3.139 1.00 71.69 133 ARG A N 1
ATOM 1030 C CA . ARG A 1 133 ? 10.043 -4.256 2.487 1.00 71.69 133 ARG A CA 1
ATOM 1031 C C . ARG A 1 133 ? 10.058 -2.794 2.934 1.00 71.69 133 ARG A C 1
ATOM 1033 O O . ARG A 1 133 ? 10.009 -1.894 2.107 1.00 71.69 133 ARG A O 1
ATOM 1040 N N . MET A 1 134 ? 10.230 -2.557 4.233 1.00 72.19 134 MET A N 1
ATOM 1041 C CA . MET A 1 134 ? 10.386 -1.212 4.790 1.00 72.19 134 MET A CA 1
ATOM 1042 C C . MET A 1 134 ? 11.615 -0.486 4.231 1.00 72.19 134 MET A C 1
ATOM 1044 O O . MET A 1 134 ? 11.556 0.720 4.007 1.00 72.19 134 MET A O 1
ATOM 1048 N N . SER A 1 135 ? 12.725 -1.198 4.015 1.00 73.88 135 SER A N 1
ATOM 1049 C CA . SER A 1 135 ? 13.918 -0.606 3.401 1.00 73.88 135 SER A CA 1
ATOM 1050 C C . SER A 1 135 ? 13.700 -0.250 1.929 1.00 73.88 135 SER A C 1
ATOM 1052 O O . SER A 1 135 ? 14.185 0.790 1.490 1.00 73.88 135 SER A O 1
ATOM 1054 N N . LEU A 1 136 ? 12.905 -1.039 1.196 1.00 73.44 136 LEU A N 1
ATOM 1055 C CA . LEU A 1 136 ? 12.537 -0.720 -0.185 1.00 73.44 136 LEU A CA 1
ATOM 1056 C C . LEU A 1 136 ? 11.633 0.506 -0.259 1.00 73.44 136 LEU A C 1
ATOM 1058 O O . LEU A 1 136 ? 11.891 1.389 -1.068 1.00 73.44 136 LEU A O 1
ATOM 1062 N N . ASP A 1 137 ? 10.630 0.608 0.618 1.00 71.25 137 ASP A N 1
ATOM 1063 C CA . ASP A 1 137 ? 9.773 1.796 0.705 1.00 71.25 137 ASP A CA 1
ATOM 1064 C C . ASP A 1 137 ? 10.603 3.071 0.944 1.00 71.25 137 ASP A C 1
ATOM 1066 O O . ASP A 1 137 ? 10.369 4.096 0.303 1.00 71.25 137 ASP A O 1
ATOM 1070 N N . GLN A 1 138 ? 11.615 3.007 1.817 1.00 71.44 138 GLN A N 1
ATOM 1071 C CA . GLN A 1 138 ? 12.546 4.120 2.050 1.00 71.44 138 GLN A CA 1
ATOM 1072 C C . GLN A 1 138 ? 13.402 4.439 0.817 1.00 71.44 138 GLN A C 1
ATOM 1074 O O . GLN A 1 138 ? 13.699 5.604 0.541 1.00 71.44 138 GLN A O 1
ATOM 1079 N N . GLU A 1 139 ? 13.822 3.421 0.066 1.00 75.12 139 GLU A N 1
ATOM 1080 C CA . GLU A 1 139 ? 14.595 3.614 -1.157 1.00 75.12 139 GLU A CA 1
ATOM 1081 C C . GLU A 1 139 ? 13.736 4.229 -2.271 1.00 75.12 139 GLU A C 1
ATOM 1083 O O . GLU A 1 139 ? 14.167 5.185 -2.920 1.00 75.12 139 GLU A O 1
ATOM 1088 N N . LEU A 1 140 ? 12.481 3.794 -2.419 1.00 75.44 140 LEU A N 1
ATOM 1089 C CA . LEU A 1 140 ? 11.507 4.435 -3.301 1.00 75.44 140 LEU A CA 1
ATOM 1090 C C . LEU A 1 140 ? 11.274 5.898 -2.909 1.00 75.44 140 LEU A C 1
ATOM 1092 O O . LEU A 1 140 ? 11.293 6.770 -3.779 1.00 75.44 140 LEU A O 1
ATOM 1096 N N . GLU A 1 141 ? 11.123 6.200 -1.616 1.00 73.62 141 GLU A N 1
ATOM 1097 C CA . GLU A 1 141 ? 10.978 7.573 -1.120 1.00 73.62 141 GLU A CA 1
ATOM 1098 C C . GLU A 1 141 ? 12.189 8.442 -1.485 1.00 73.62 141 GLU A C 1
ATOM 1100 O O . GLU A 1 141 ? 12.026 9.548 -2.001 1.00 73.62 141 GLU A O 1
ATOM 1105 N N . LYS A 1 142 ? 13.411 7.921 -1.327 1.00 76.44 142 LYS A N 1
ATOM 1106 C CA . LYS A 1 142 ? 14.647 8.610 -1.734 1.00 76.44 142 LYS A CA 1
ATOM 1107 C C . LYS A 1 142 ? 14.668 8.956 -3.227 1.00 76.44 142 LYS A C 1
ATOM 1109 O O . LYS A 1 142 ? 15.280 9.951 -3.620 1.00 76.44 142 LYS A O 1
ATOM 1114 N N . HIS A 1 143 ? 14.000 8.155 -4.052 1.00 72.75 143 HIS A N 1
ATOM 1115 C CA . HIS A 1 143 ? 13.846 8.382 -5.488 1.00 72.75 143 HIS A CA 1
ATOM 1116 C C . HIS A 1 143 ? 12.542 9.118 -5.860 1.00 72.75 143 HIS A C 1
ATOM 1118 O O . HIS A 1 143 ? 12.243 9.248 -7.047 1.00 72.75 143 HIS A O 1
ATOM 1124 N N . ASN A 1 144 ? 11.791 9.640 -4.879 1.00 71.38 144 ASN A N 1
ATOM 1125 C CA . ASN A 1 144 ? 10.469 10.263 -5.035 1.00 71.38 144 ASN A CA 1
ATOM 1126 C C . ASN A 1 144 ? 9.420 9.350 -5.699 1.00 71.38 144 ASN A C 1
ATOM 1128 O O . ASN A 1 144 ? 8.471 9.831 -6.307 1.00 71.38 144 ASN A O 1
ATOM 1132 N N . LEU A 1 145 ? 9.556 8.030 -5.581 1.00 74.75 145 LEU A N 1
ATOM 1133 C CA . LEU A 1 145 ? 8.659 7.043 -6.193 1.00 74.75 145 LEU A CA 1
ATOM 1134 C C . LEU A 1 145 ? 7.451 6.673 -5.314 1.00 74.75 145 LEU A C 1
ATOM 1136 O O . LEU A 1 145 ? 6.639 5.844 -5.713 1.00 74.75 145 LEU A O 1
ATOM 1140 N N . ASN A 1 146 ? 7.296 7.329 -4.160 1.00 70.56 146 ASN A N 1
ATOM 1141 C CA . ASN A 1 146 ? 6.124 7.204 -3.282 1.00 70.56 146 ASN A CA 1
ATOM 1142 C C . ASN A 1 146 ? 5.194 8.427 -3.338 1.00 70.56 146 ASN A C 1
ATOM 1144 O O . ASN A 1 146 ? 4.095 8.390 -2.788 1.00 70.56 146 ASN A O 1
ATOM 1148 N N . ASP A 1 147 ? 5.599 9.517 -4.002 1.00 72.81 147 ASP A N 1
ATOM 1149 C CA . ASP A 1 147 ? 4.752 10.702 -4.135 1.00 72.81 147 ASP A CA 1
ATOM 1150 C C . ASP A 1 147 ? 3.722 10.519 -5.271 1.00 72.81 147 ASP A C 1
ATOM 1152 O O . ASP A 1 147 ? 4.101 10.246 -6.416 1.00 72.81 147 ASP A O 1
ATOM 1156 N N . PRO A 1 148 ? 2.413 10.734 -5.024 1.00 72.94 148 PRO A N 1
ATOM 1157 C CA . PRO A 1 148 ? 1.382 10.556 -6.044 1.00 72.94 148 PRO A CA 1
ATOM 1158 C C . PRO A 1 148 ? 1.528 11.447 -7.282 1.00 72.94 148 PRO A C 1
ATOM 1160 O O . PRO A 1 148 ? 0.924 11.140 -8.314 1.00 72.94 148 PRO A O 1
ATOM 1163 N N . LYS A 1 149 ? 2.227 12.590 -7.206 1.00 77.25 149 LYS A N 1
ATOM 1164 C CA . LYS A 1 149 ? 2.476 13.436 -8.386 1.00 77.25 149 LYS A CA 1
ATOM 1165 C C . LYS A 1 149 ? 3.652 12.890 -9.181 1.00 77.25 149 LYS A C 1
ATOM 1167 O O . LYS A 1 149 ? 3.513 12.738 -10.391 1.00 77.25 149 LYS A O 1
ATOM 1172 N N . ALA A 1 150 ? 4.745 12.534 -8.513 1.00 80.38 150 ALA A N 1
ATOM 1173 C CA . ALA A 1 150 ? 5.899 11.906 -9.146 1.00 80.38 150 ALA A CA 1
ATOM 1174 C C . ALA A 1 150 ? 5.531 10.574 -9.823 1.00 80.38 150 ALA A C 1
ATOM 1176 O O . ALA A 1 150 ? 5.897 10.356 -10.977 1.00 80.38 150 ALA A O 1
ATOM 1177 N N . LEU A 1 151 ? 4.706 9.739 -9.179 1.00 81.88 151 LEU A N 1
ATOM 1178 C CA . LEU A 1 151 ? 4.150 8.521 -9.781 1.00 81.88 151 LEU A CA 1
ATOM 1179 C C . LEU A 1 151 ? 3.335 8.822 -11.043 1.00 81.88 151 LEU A C 1
ATOM 1181 O O . LEU A 1 151 ? 3.499 8.152 -12.058 1.00 81.88 151 LEU A O 1
ATOM 1185 N N . ARG A 1 152 ? 2.501 9.870 -11.022 1.00 83.31 152 ARG A N 1
ATOM 1186 C CA . ARG A 1 152 ? 1.735 10.306 -12.202 1.00 83.31 152 ARG A CA 1
ATOM 1187 C C . ARG A 1 152 ? 2.624 10.815 -13.332 1.00 83.31 152 ARG A C 1
ATOM 1189 O O . ARG A 1 152 ? 2.307 10.596 -14.497 1.00 83.31 152 ARG A O 1
ATOM 1196 N N . GLU A 1 153 ? 3.697 11.529 -13.017 1.00 85.88 153 GLU A N 1
ATOM 1197 C CA . GLU A 1 153 ? 4.662 11.994 -14.017 1.00 85.88 153 GLU A CA 1
ATOM 1198 C C . GLU A 1 153 ? 5.445 10.834 -14.628 1.00 85.88 153 GLU A C 1
ATOM 1200 O O . GLU A 1 153 ? 5.638 10.803 -15.843 1.00 85.88 153 GLU A O 1
ATOM 1205 N N . LEU A 1 154 ? 5.847 9.867 -13.805 1.00 86.25 154 LEU A N 1
ATOM 1206 C CA . LEU A 1 154 ? 6.530 8.665 -14.258 1.00 86.25 154 LEU A CA 1
ATOM 1207 C C . LEU A 1 154 ? 5.608 7.792 -15.117 1.00 86.25 154 LEU A C 1
ATOM 1209 O O . LEU A 1 154 ? 6.015 7.360 -16.192 1.00 86.25 154 LEU A O 1
ATOM 1213 N N . TRP A 1 155 ? 4.348 7.628 -14.709 1.00 87.56 155 TRP A N 1
ATOM 1214 C CA . TRP A 1 155 ? 3.332 6.934 -15.496 1.00 87.56 155 TRP A CA 1
ATOM 1215 C C . TRP A 1 155 ? 3.149 7.557 -16.877 1.00 87.56 155 TRP A C 1
ATOM 1217 O O . TRP A 1 155 ? 3.155 6.850 -17.871 1.00 87.56 155 TRP A O 1
ATOM 1227 N N . LYS A 1 156 ? 3.074 8.890 -16.980 1.00 86.44 156 LYS A N 1
ATOM 1228 C CA . LYS A 1 156 ? 2.971 9.577 -18.282 1.00 86.44 156 LYS A CA 1
ATOM 1229 C C . LYS A 1 156 ? 4.166 9.329 -19.205 1.00 86.44 156 LYS A C 1
ATOM 1231 O O . LYS A 1 156 ? 4.038 9.489 -20.414 1.00 86.44 156 LYS A O 1
ATOM 1236 N N . ARG A 1 157 ? 5.340 9.012 -18.651 1.00 84.81 157 ARG A N 1
ATOM 1237 C CA . ARG A 1 157 ? 6.516 8.622 -19.445 1.00 84.81 157 ARG A CA 1
ATOM 1238 C C . ARG A 1 157 ? 6.443 7.164 -19.888 1.00 84.81 157 ARG A C 1
ATOM 1240 O O . ARG A 1 157 ? 6.968 6.843 -20.947 1.00 84.81 157 ARG A O 1
ATOM 1247 N N . LEU A 1 158 ? 5.825 6.308 -19.078 1.00 86.50 158 LEU A N 1
ATOM 1248 C CA . LEU A 1 158 ? 5.604 4.897 -19.377 1.00 86.50 158 LEU A CA 1
ATOM 1249 C C . LEU A 1 158 ? 4.509 4.728 -20.441 1.00 86.50 158 LEU A C 1
ATOM 1251 O O . LEU A 1 158 ? 4.770 4.215 -21.524 1.00 86.50 158 LEU A O 1
ATOM 1255 N N . ASP A 1 159 ? 3.318 5.248 -20.151 1.00 86.06 159 ASP A N 1
ATOM 1256 C CA . ASP A 1 159 ? 2.127 5.252 -21.000 1.00 86.06 159 ASP A CA 1
ATOM 1257 C C . ASP A 1 159 ? 2.204 6.386 -22.038 1.00 86.06 159 ASP A C 1
ATOM 1259 O O . ASP A 1 159 ? 1.466 7.373 -22.014 1.00 86.06 159 ASP A O 1
ATOM 1263 N N . CYS A 1 160 ? 3.173 6.274 -22.950 1.00 72.81 160 CYS A N 1
ATOM 1264 C CA . CYS A 1 160 ? 3.374 7.244 -24.030 1.00 72.81 160 CYS A CA 1
ATOM 1265 C C . CYS A 1 160 ? 2.182 7.313 -24.998 1.00 72.81 160 CYS A C 1
ATOM 1267 O O . CYS A 1 160 ? 2.013 8.315 -25.696 1.00 72.81 160 CYS A O 1
ATOM 1269 N N . ASN A 1 161 ? 1.417 6.225 -25.102 1.00 78.81 161 ASN A N 1
ATOM 1270 C CA . ASN A 1 161 ? 0.336 6.072 -26.067 1.00 78.81 161 ASN A CA 1
ATOM 1271 C C . ASN A 1 161 ? -1.026 6.554 -25.500 1.00 78.81 161 ASN A C 1
ATOM 1273 O O . ASN A 1 161 ? -1.929 6.863 -26.279 1.00 78.81 161 ASN A O 1
ATOM 1277 N N . GLY A 1 162 ? -1.137 6.700 -24.173 1.00 80.50 162 GLY A N 1
ATOM 1278 C CA . GLY A 1 162 ? -2.300 7.239 -23.472 1.00 80.50 162 GLY A CA 1
ATOM 1279 C C . GLY A 1 162 ? -3.479 6.271 -23.371 1.00 80.50 162 GLY A C 1
ATOM 1280 O O . GLY A 1 162 ? -4.613 6.729 -23.225 1.00 80.50 162 GLY A O 1
ATOM 1281 N N . ASN A 1 163 ? -3.247 4.963 -23.492 1.00 83.69 163 ASN A N 1
ATOM 1282 C CA . ASN A 1 163 ? -4.282 3.930 -23.404 1.00 83.69 163 ASN A CA 1
ATOM 1283 C C . ASN A 1 163 ? -4.616 3.540 -21.952 1.00 83.69 163 ASN A C 1
ATOM 1285 O O . ASN A 1 163 ? -5.571 2.795 -21.746 1.00 83.69 163 ASN A O 1
ATOM 1289 N N . GLY A 1 164 ? -3.861 4.037 -20.965 1.00 83.50 164 GLY A N 1
ATOM 1290 C CA . GLY A 1 164 ? -4.066 3.735 -19.550 1.00 83.50 164 GLY A CA 1
ATOM 1291 C C . GLY A 1 164 ? -3.507 2.386 -19.089 1.00 83.50 164 GLY A C 1
ATOM 1292 O O . GLY A 1 164 ? -3.733 2.033 -17.933 1.00 83.50 164 GLY A O 1
ATOM 1293 N N . MET A 1 165 ? -2.763 1.669 -19.937 1.00 85.62 165 MET A N 1
ATOM 1294 C CA . MET A 1 165 ? -2.218 0.333 -19.668 1.00 85.62 165 MET A CA 1
ATOM 1295 C C . MET A 1 165 ? -0.773 0.223 -20.165 1.00 85.62 165 MET A C 1
ATOM 1297 O O . MET A 1 165 ? -0.456 0.627 -21.281 1.00 85.62 165 MET A O 1
ATOM 1301 N N . ALA A 1 166 ? 0.106 -0.384 -19.373 1.00 86.81 166 ALA A N 1
ATOM 1302 C CA . ALA A 1 166 ? 1.508 -0.568 -19.728 1.00 86.81 166 ALA A CA 1
ATOM 1303 C C . ALA A 1 166 ? 1.837 -2.042 -19.989 1.00 86.81 166 ALA A C 1
ATOM 1305 O O . ALA A 1 166 ? 1.594 -2.915 -19.157 1.00 86.81 166 ALA A O 1
ATOM 1306 N N . SER A 1 167 ? 2.449 -2.310 -21.138 1.00 88.69 167 SER A N 1
ATOM 1307 C CA . SER A 1 167 ? 3.021 -3.617 -21.467 1.00 88.69 167 SER A CA 1
ATOM 1308 C C . SER A 1 167 ? 4.375 -3.832 -20.792 1.00 88.69 167 SER A C 1
ATOM 1310 O O . SER A 1 167 ? 5.116 -2.886 -20.516 1.00 88.69 167 SER A O 1
ATOM 1312 N N . LEU A 1 168 ? 4.789 -5.095 -20.656 1.00 87.81 168 LEU A N 1
ATOM 1313 C CA . LEU A 1 168 ? 6.138 -5.448 -20.198 1.00 87.81 168 LEU A CA 1
ATOM 1314 C C . LEU A 1 168 ? 7.247 -4.741 -21.003 1.00 87.81 168 LEU A C 1
ATOM 1316 O O . LEU A 1 168 ? 8.274 -4.369 -20.441 1.00 87.81 168 LEU A O 1
ATOM 1320 N N . ALA A 1 169 ? 7.049 -4.530 -22.309 1.00 88.56 169 ALA A N 1
ATOM 1321 C CA . ALA A 1 169 ? 8.020 -3.843 -23.161 1.00 88.56 169 ALA A CA 1
ATOM 1322 C C . ALA A 1 169 ? 8.141 -2.345 -22.833 1.00 88.56 169 ALA A C 1
ATOM 1324 O O . ALA A 1 169 ? 9.240 -1.790 -22.876 1.00 88.56 169 ALA A O 1
ATOM 1325 N N . GLU A 1 170 ? 7.030 -1.690 -22.492 1.00 89.50 170 GLU A N 1
ATOM 1326 C CA . GLU A 1 170 ? 7.035 -0.293 -22.048 1.00 89.50 170 GLU A CA 1
ATOM 1327 C C . GLU A 1 170 ? 7.721 -0.164 -20.688 1.00 89.50 170 GLU A C 1
ATOM 1329 O O . GLU A 1 170 ? 8.546 0.734 -20.505 1.00 89.50 170 GLU A O 1
ATOM 1334 N N . VAL A 1 171 ? 7.466 -1.103 -19.771 1.00 89.19 171 VAL A N 1
ATOM 1335 C CA . VAL A 1 171 ? 8.132 -1.127 -18.463 1.00 89.19 171 VAL A CA 1
ATOM 1336 C C . VAL A 1 171 ? 9.640 -1.374 -18.616 1.00 89.19 171 VAL A C 1
ATOM 1338 O O . VAL A 1 171 ? 10.433 -0.640 -18.026 1.00 89.19 171 VAL A O 1
ATOM 1341 N N . ASP A 1 172 ? 10.063 -2.335 -19.448 1.00 90.06 172 ASP A N 1
ATOM 1342 C CA . ASP A 1 172 ? 11.487 -2.596 -19.743 1.00 90.06 172 ASP A CA 1
ATOM 1343 C C . ASP A 1 172 ? 12.174 -1.348 -20.298 1.00 90.06 172 ASP A C 1
ATOM 1345 O O . ASP A 1 172 ? 13.238 -0.947 -19.820 1.00 90.06 172 ASP A O 1
ATOM 1349 N N . LYS A 1 173 ? 11.525 -0.663 -21.244 1.00 89.88 173 LYS A N 1
ATOM 1350 C CA . LYS A 1 173 ? 12.039 0.589 -21.798 1.00 89.88 173 LYS A CA 1
ATOM 1351 C C . LYS A 1 173 ? 12.183 1.672 -20.726 1.00 89.88 173 LYS A C 1
ATOM 1353 O O . LYS A 1 173 ? 13.228 2.319 -20.680 1.00 89.88 173 LYS A O 1
ATOM 1358 N N . LEU A 1 174 ? 11.183 1.851 -19.858 1.00 90.25 174 LEU A N 1
ATOM 1359 C CA . LEU A 1 174 ? 11.248 2.820 -18.763 1.00 90.25 174 LEU A CA 1
ATOM 1360 C C . LEU A 1 174 ? 12.445 2.536 -17.848 1.00 90.25 174 LEU A C 1
ATOM 1362 O O . LEU A 1 174 ? 13.238 3.440 -17.593 1.00 90.25 174 LEU A O 1
ATOM 1366 N N . VAL A 1 175 ? 12.603 1.291 -17.387 1.00 89.44 175 VAL A N 1
ATOM 1367 C CA . VAL A 1 175 ? 13.721 0.887 -16.516 1.00 89.44 175 VAL A CA 1
ATOM 1368 C C . VAL A 1 175 ? 15.056 1.190 -17.198 1.00 89.44 175 VAL A C 1
ATOM 1370 O O . VAL A 1 175 ? 15.927 1.831 -16.608 1.00 89.44 175 VAL A O 1
ATOM 1373 N N . VAL A 1 176 ? 15.206 0.793 -18.464 1.00 90.75 176 VAL A N 1
ATOM 1374 C CA . VAL A 1 176 ? 16.421 1.034 -19.251 1.00 90.75 176 VAL A CA 1
ATOM 1375 C C . VAL A 1 176 ? 16.727 2.528 -19.379 1.00 90.75 176 VAL A C 1
ATOM 1377 O O . VAL A 1 176 ? 17.880 2.928 -19.201 1.00 90.75 176 VAL A O 1
ATOM 1380 N N . ASP A 1 177 ? 15.727 3.359 -19.670 1.00 90.06 177 ASP A N 1
ATOM 1381 C CA . ASP A 1 177 ? 15.903 4.803 -19.838 1.00 90.06 177 ASP A CA 1
ATOM 1382 C C . ASP A 1 177 ? 16.253 5.490 -18.505 1.00 90.06 177 ASP A C 1
ATOM 1384 O O . ASP A 1 177 ? 17.145 6.343 -18.463 1.00 90.06 177 ASP A O 1
ATOM 1388 N N . MET A 1 178 ? 15.637 5.073 -17.395 1.00 88.62 178 MET A N 1
ATOM 1389 C CA . MET A 1 178 ? 15.909 5.616 -16.057 1.00 88.62 178 MET A CA 1
ATOM 1390 C C . MET A 1 178 ? 17.304 5.243 -15.540 1.00 88.62 178 MET A C 1
ATOM 1392 O O . MET A 1 178 ? 17.987 6.079 -14.934 1.00 88.62 178 MET A O 1
ATOM 1396 N N . VAL A 1 179 ? 17.755 4.018 -15.825 1.00 89.19 179 VAL A N 1
ATOM 1397 C CA . VAL A 1 179 ? 19.111 3.555 -15.502 1.00 89.19 179 VAL A CA 1
ATOM 1398 C C . VAL A 1 179 ? 20.154 4.273 -16.361 1.00 89.19 179 VAL A C 1
ATOM 1400 O O . VAL A 1 179 ? 21.124 4.815 -15.830 1.00 89.19 179 VAL A O 1
ATOM 1403 N N . LYS A 1 180 ? 19.939 4.380 -17.680 1.00 89.81 180 LYS A N 1
ATOM 1404 C CA . LYS A 1 180 ? 20.827 5.147 -18.578 1.00 89.81 180 LYS A CA 1
ATOM 1405 C C . LYS A 1 180 ? 20.915 6.621 -18.184 1.00 89.81 180 LYS A C 1
ATOM 1407 O O . LYS A 1 180 ? 21.992 7.212 -18.244 1.00 89.81 180 LYS A O 1
ATOM 1412 N N . GLY A 1 181 ? 19.794 7.201 -17.757 1.00 86.56 181 GLY A N 1
ATOM 1413 C CA . GLY A 1 181 ? 19.704 8.565 -17.243 1.00 86.56 181 GLY A CA 1
ATOM 1414 C C . GLY A 1 181 ? 20.314 8.761 -15.851 1.00 86.56 181 GLY A C 1
ATOM 1415 O O . GLY A 1 181 ? 20.245 9.873 -15.331 1.00 86.56 181 GLY A O 1
ATOM 1416 N N . LYS A 1 182 ? 20.887 7.714 -15.232 1.00 83.81 182 LYS A N 1
ATOM 1417 C CA . LYS A 1 182 ? 21.453 7.709 -13.867 1.00 83.81 182 LYS A CA 1
ATOM 1418 C C . LYS A 1 182 ? 20.472 8.160 -12.783 1.00 83.81 182 LYS A C 1
ATOM 1420 O O . LYS A 1 182 ? 20.885 8.578 -11.704 1.00 83.81 182 LYS A O 1
ATOM 1425 N N . THR A 1 183 ? 19.176 8.098 -13.076 1.00 82.75 183 THR A N 1
ATOM 1426 C CA . THR A 1 183 ? 18.133 8.399 -12.091 1.00 82.75 183 THR A CA 1
ATOM 1427 C C . THR A 1 183 ? 17.919 7.192 -11.186 1.00 82.75 183 THR A C 1
ATOM 1429 O O . THR A 1 183 ? 17.694 7.356 -9.987 1.00 82.75 183 THR A O 1
ATOM 1432 N N . TRP A 1 184 ? 18.038 5.989 -11.755 1.00 84.81 184 TRP A N 1
ATOM 1433 C CA . TRP A 1 184 ? 17.917 4.710 -11.063 1.00 84.81 184 TRP A CA 1
ATOM 1434 C C . TRP A 1 184 ? 19.255 3.951 -11.043 1.00 84.81 184 TRP A C 1
ATOM 1436 O O . TRP A 1 184 ? 20.031 4.067 -11.998 1.00 84.81 184 TRP A O 1
ATOM 1446 N N . PRO A 1 185 ? 19.548 3.187 -9.975 1.00 83.19 185 PRO A N 1
ATOM 1447 C CA . PRO A 1 185 ? 20.729 2.330 -9.900 1.00 83.19 185 PRO A CA 1
ATOM 1448 C C . PRO A 1 185 ? 20.860 1.314 -11.045 1.00 83.19 185 PRO A C 1
ATOM 1450 O O . PRO A 1 185 ? 19.876 0.723 -11.478 1.00 83.19 185 PRO A O 1
ATOM 1453 N N . GLU A 1 186 ? 22.093 1.033 -11.480 1.00 85.50 186 GLU A N 1
ATOM 1454 C CA . GLU A 1 186 ? 22.365 0.098 -12.590 1.00 85.50 186 GLU A CA 1
ATOM 1455 C C . GLU A 1 186 ? 21.846 -1.324 -12.349 1.00 85.50 186 GLU A C 1
ATOM 1457 O O . GLU A 1 186 ? 21.441 -2.002 -13.293 1.00 85.50 186 GLU A O 1
ATOM 1462 N N . TRP A 1 187 ? 21.816 -1.762 -11.089 1.00 83.19 187 TRP A N 1
ATOM 1463 C CA . TRP A 1 187 ? 21.371 -3.103 -10.714 1.00 83.19 187 TRP A CA 1
ATOM 1464 C C . TRP A 1 187 ? 19.868 -3.339 -10.931 1.00 83.19 187 TRP A C 1
ATOM 1466 O O . TRP A 1 187 ? 19.461 -4.495 -11.018 1.00 83.19 187 TRP A O 1
ATOM 1476 N N . LEU A 1 188 ? 19.062 -2.281 -11.096 1.00 83.62 188 LEU A N 1
ATOM 1477 C CA . LEU A 1 188 ? 17.631 -2.395 -11.412 1.00 83.62 188 LEU A CA 1
ATOM 1478 C C . LEU A 1 188 ? 17.371 -2.857 -12.849 1.00 83.62 188 LEU A C 1
ATOM 1480 O O . LEU A 1 188 ? 16.281 -3.334 -13.156 1.00 83.62 188 LEU A O 1
ATOM 1484 N N . ASN A 1 189 ? 18.356 -2.755 -13.748 1.00 86.69 189 ASN A N 1
ATOM 1485 C CA . ASN A 1 189 ? 18.237 -3.294 -15.101 1.00 86.69 189 ASN A CA 1
ATOM 1486 C C . ASN A 1 189 ? 18.481 -4.814 -15.111 1.00 86.69 189 ASN A C 1
ATOM 1488 O O . ASN A 1 189 ? 19.459 -5.313 -15.675 1.00 86.69 189 ASN A O 1
ATOM 1492 N N . ASN A 1 190 ? 17.587 -5.556 -14.458 1.00 89.12 190 ASN A N 1
ATOM 1493 C CA . ASN A 1 190 ? 17.609 -7.009 -14.388 1.00 89.12 190 ASN A CA 1
ATOM 1494 C C . ASN A 1 190 ? 16.333 -7.584 -15.011 1.00 89.12 190 ASN A C 1
ATOM 1496 O O . ASN A 1 190 ? 15.253 -7.548 -14.426 1.00 89.12 190 ASN A O 1
ATOM 1500 N N . LYS A 1 191 ? 16.470 -8.184 -16.197 1.00 86.69 191 LYS A N 1
ATOM 1501 C CA . LYS A 1 191 ? 15.330 -8.725 -16.953 1.00 86.69 191 LYS A CA 1
ATOM 1502 C C . LYS A 1 191 ? 14.565 -9.824 -16.216 1.00 86.69 191 LYS A C 1
ATOM 1504 O O . LYS A 1 191 ? 13.352 -9.918 -16.358 1.00 86.69 191 LYS A O 1
ATOM 1509 N N . ALA A 1 192 ? 15.255 -10.673 -15.455 1.00 88.06 192 ALA A N 1
ATOM 1510 C CA . ALA A 1 192 ? 14.599 -11.753 -14.723 1.00 88.06 192 ALA A CA 1
ATOM 1511 C C . ALA A 1 192 ? 13.785 -11.211 -13.542 1.00 88.06 192 ALA A C 1
ATOM 1513 O O . ALA A 1 192 ? 12.674 -11.688 -13.312 1.00 88.06 192 ALA A O 1
ATOM 1514 N N . ALA A 1 193 ? 14.318 -10.208 -12.839 1.00 86.00 193 ALA A N 1
ATOM 1515 C CA . ALA A 1 193 ? 13.609 -9.504 -11.776 1.00 86.00 193 ALA A CA 1
ATOM 1516 C C . ALA A 1 193 ? 12.388 -8.762 -12.326 1.00 86.00 193 ALA A C 1
ATOM 1518 O O . ALA A 1 193 ? 11.279 -8.954 -11.837 1.00 86.00 193 ALA A O 1
ATOM 1519 N N . LEU A 1 194 ? 12.564 -8.032 -13.430 1.00 88.62 194 LEU A N 1
ATOM 1520 C CA . LEU A 1 194 ? 11.491 -7.290 -14.081 1.00 88.62 194 LEU A CA 1
ATOM 1521 C C . LEU A 1 194 ? 10.329 -8.188 -14.523 1.00 88.62 194 LEU A C 1
ATOM 1523 O O . LEU A 1 194 ? 9.173 -7.860 -14.284 1.00 88.62 194 LEU A O 1
ATOM 1527 N N . MET A 1 195 ? 10.619 -9.344 -15.130 1.00 86.50 195 MET A N 1
ATOM 1528 C CA . MET A 1 195 ? 9.571 -10.297 -15.517 1.00 86.50 195 MET A CA 1
ATOM 1529 C C . MET A 1 195 ? 8.812 -10.856 -14.309 1.00 86.50 195 MET A C 1
ATOM 1531 O O . MET A 1 195 ? 7.614 -11.108 -14.407 1.00 86.50 195 MET A O 1
ATOM 1535 N N . ARG A 1 196 ? 9.496 -11.074 -13.178 1.00 85.44 196 ARG A N 1
ATOM 1536 C CA . ARG A 1 196 ? 8.848 -11.531 -11.941 1.00 85.44 196 ARG A CA 1
ATOM 1537 C C . ARG A 1 196 ? 7.985 -10.435 -11.334 1.00 85.44 196 ARG A C 1
ATOM 1539 O O . ARG A 1 196 ? 6.853 -10.727 -10.972 1.00 85.44 196 ARG A O 1
ATOM 1546 N N . ALA A 1 197 ? 8.491 -9.207 -11.296 1.00 86.44 197 ALA A N 1
ATOM 1547 C CA . ALA A 1 197 ? 7.763 -8.047 -10.806 1.00 86.44 197 ALA A CA 1
ATOM 1548 C C . ALA A 1 197 ? 6.511 -7.765 -11.636 1.00 86.44 197 ALA A C 1
ATOM 1550 O O . ALA A 1 197 ? 5.432 -7.597 -11.086 1.00 86.44 197 ALA A O 1
ATOM 1551 N N . PHE A 1 198 ? 6.632 -7.801 -12.965 1.00 85.69 198 PHE A N 1
ATOM 1552 C CA . PHE A 1 198 ? 5.495 -7.627 -13.864 1.00 85.69 198 PHE A CA 1
ATOM 1553 C C . PHE A 1 198 ? 4.433 -8.700 -13.641 1.00 85.69 198 PHE A C 1
ATOM 1555 O O . PHE A 1 198 ? 3.259 -8.391 -13.503 1.00 85.69 198 PHE A O 1
ATOM 1562 N N . LYS A 1 199 ? 4.856 -9.964 -13.541 1.00 83.00 199 LYS A N 1
ATOM 1563 C CA . LYS A 1 199 ? 3.941 -11.075 -13.290 1.00 83.00 199 LYS A CA 1
ATOM 1564 C C . LYS A 1 199 ? 3.248 -10.970 -11.926 1.00 83.00 199 LYS A C 1
ATOM 1566 O O . LYS A 1 199 ? 2.089 -11.349 -11.828 1.00 83.00 199 LYS A O 1
ATOM 1571 N N . ALA A 1 200 ? 3.949 -10.505 -10.894 1.00 80.06 200 ALA A N 1
ATOM 1572 C CA . ALA A 1 200 ? 3.364 -10.283 -9.573 1.00 80.06 200 ALA A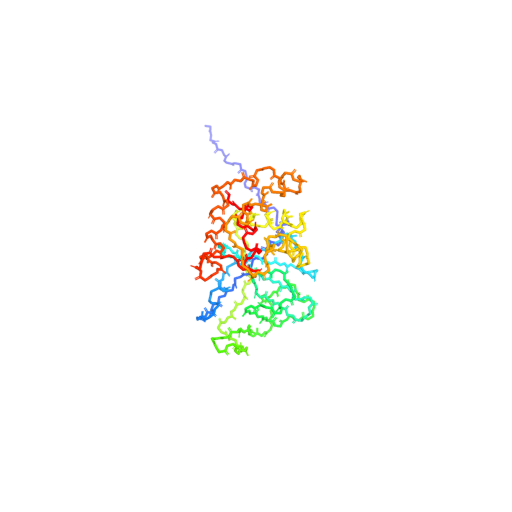 CA 1
ATOM 1573 C C . ALA A 1 200 ? 2.347 -9.130 -9.607 1.00 80.06 200 ALA A C 1
ATOM 1575 O O . ALA A 1 200 ? 1.227 -9.289 -9.130 1.00 80.06 200 ALA A O 1
ATOM 1576 N N . ALA A 1 201 ? 2.687 -8.014 -10.255 1.00 78.62 201 ALA A N 1
ATOM 1577 C CA . ALA A 1 201 ? 1.784 -6.877 -10.404 1.00 78.62 201 ALA A CA 1
ATOM 1578 C C . ALA A 1 201 ? 0.497 -7.234 -11.176 1.00 78.62 201 ALA A C 1
ATOM 1580 O O . ALA A 1 201 ? -0.580 -6.844 -10.745 1.00 78.62 201 ALA A O 1
ATOM 1581 N N . ASP A 1 202 ? 0.617 -8.011 -12.256 1.00 76.69 202 ASP A N 1
ATOM 1582 C CA . ASP A 1 202 ? -0.494 -8.480 -13.100 1.00 76.69 202 ASP A CA 1
ATOM 1583 C C . ASP A 1 202 ? -1.367 -9.538 -12.392 1.00 76.69 202 ASP A C 1
ATOM 1585 O O . ASP A 1 202 ? -2.588 -9.417 -12.342 1.00 76.69 202 ASP A O 1
ATOM 1589 N N . LEU A 1 203 ? -0.759 -10.572 -11.793 1.00 68.50 203 LEU A N 1
ATOM 1590 C CA . LEU A 1 203 ? -1.506 -11.716 -11.244 1.00 68.50 203 LEU A CA 1
ATOM 1591 C C . LEU A 1 203 ? -1.911 -11.576 -9.775 1.00 68.50 203 LEU A C 1
ATOM 1593 O O . LEU A 1 203 ? -2.984 -12.044 -9.396 1.00 68.50 203 LEU A O 1
ATOM 1597 N N . ASP A 1 204 ? -1.032 -11.034 -8.931 1.00 63.91 204 ASP A N 1
ATOM 1598 C CA . ASP A 1 204 ? -1.263 -10.976 -7.483 1.00 63.91 204 ASP A CA 1
ATOM 1599 C C . ASP A 1 204 ? -1.954 -9.666 -7.079 1.00 63.91 204 ASP A C 1
ATOM 1601 O O . ASP A 1 204 ? -2.688 -9.623 -6.088 1.00 63.91 204 ASP A O 1
ATOM 1605 N N . GLU A 1 205 ? -1.725 -8.598 -7.845 1.00 61.16 205 GLU A N 1
ATOM 1606 C CA . 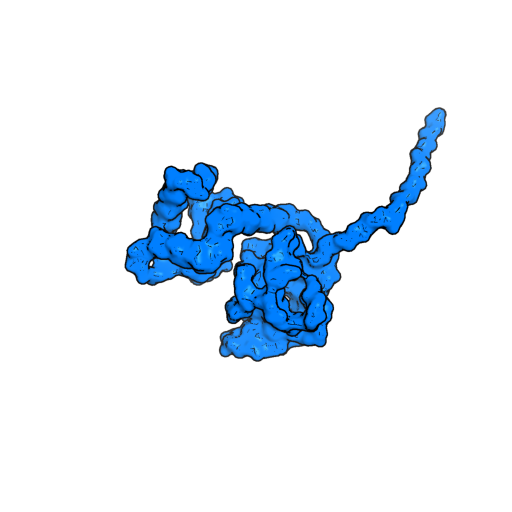GLU A 1 205 ? -2.199 -7.245 -7.546 1.00 61.16 205 GLU A CA 1
ATOM 1607 C C . GLU A 1 205 ? -3.179 -6.674 -8.588 1.00 61.16 205 GLU A C 1
ATOM 1609 O O . GLU A 1 205 ? -3.770 -5.623 -8.296 1.00 61.16 205 GLU A O 1
ATOM 1614 N N . GLY A 1 206 ? -3.361 -7.364 -9.723 1.00 59.41 206 GLY A N 1
ATOM 1615 C CA . GLY A 1 206 ? -4.223 -7.004 -10.853 1.00 59.41 206 GLY A CA 1
ATOM 1616 C C . GLY A 1 206 ? -5.241 -8.086 -11.230 1.00 59.41 206 GLY A C 1
ATOM 1617 O O . GLY A 1 206 ? -5.622 -8.908 -10.389 1.00 59.41 206 GLY A O 1
ATOM 1618 N N . ASP A 1 207 ? -5.751 -8.057 -12.466 1.00 70.44 207 ASP A N 1
ATOM 1619 C CA . ASP A 1 207 ? -6.791 -8.980 -12.954 1.00 70.44 207 ASP A CA 1
ATOM 1620 C C . ASP A 1 207 ? -6.267 -10.119 -13.854 1.00 70.44 207 ASP A C 1
ATOM 1622 O O . ASP A 1 207 ? -7.036 -11.013 -14.233 1.00 70.44 207 ASP A O 1
ATOM 1626 N N . GLY A 1 208 ? -4.957 -10.144 -14.119 1.00 73.62 208 GLY A N 1
ATOM 1627 C CA . GLY A 1 208 ? -4.292 -11.160 -14.928 1.00 73.62 208 GLY A CA 1
ATOM 1628 C C . GLY A 1 208 ? -4.525 -11.020 -16.433 1.00 73.62 208 GLY A C 1
ATOM 1629 O O . GLY A 1 208 ? -4.451 -12.027 -17.150 1.00 73.62 208 GLY A O 1
ATOM 1630 N N . ASP A 1 209 ? -4.858 -9.824 -16.920 1.00 76.19 209 ASP A N 1
ATOM 1631 C CA . ASP A 1 209 ? -5.064 -9.537 -18.341 1.00 76.19 209 ASP A CA 1
ATOM 1632 C C . ASP A 1 209 ? -3.754 -9.378 -19.145 1.00 76.19 209 ASP A C 1
ATOM 1634 O O . ASP A 1 209 ? -3.781 -9.297 -20.383 1.00 76.19 209 ASP A O 1
ATOM 1638 N N . GLY A 1 210 ? -2.602 -9.418 -18.467 1.00 80.75 210 GLY A N 1
ATOM 1639 C CA . GLY A 1 210 ? -1.276 -9.282 -19.057 1.00 80.75 210 GLY A CA 1
ATOM 1640 C C . GLY A 1 210 ? -0.810 -7.833 -19.205 1.00 80.75 210 GLY A C 1
ATOM 1641 O O . GLY A 1 210 ? 0.184 -7.589 -19.905 1.00 80.75 210 GLY A O 1
ATOM 1642 N N . TRP A 1 211 ? -1.497 -6.889 -18.564 1.00 83.81 211 TRP A N 1
ATOM 1643 C CA . TRP A 1 211 ? -1.174 -5.471 -18.530 1.00 83.81 211 TRP A CA 1
ATOM 1644 C C . TRP A 1 211 ? -0.988 -4.995 -17.092 1.00 83.81 211 TRP A C 1
ATOM 1646 O O . TRP A 1 211 ? -1.361 -5.651 -16.131 1.00 83.81 211 TRP A O 1
ATOM 1656 N N . VAL A 1 212 ? -0.332 -3.846 -16.946 1.00 84.62 212 VAL A N 1
ATOM 1657 C CA . VAL A 1 212 ? -0.286 -3.132 -15.669 1.00 84.62 212 VAL A CA 1
ATOM 1658 C C . VAL A 1 212 ? -1.044 -1.831 -15.837 1.00 84.62 212 VAL A C 1
ATOM 1660 O O . VAL A 1 212 ? -0.752 -1.068 -16.758 1.00 84.62 212 VAL A O 1
ATOM 1663 N N . GLU A 1 213 ? -1.975 -1.549 -14.937 1.00 86.06 213 GLU A N 1
ATOM 1664 C CA . GLU A 1 213 ? -2.704 -0.288 -14.865 1.00 86.06 213 GLU A CA 1
ATOM 1665 C C . GLU A 1 213 ? -2.038 0.715 -13.906 1.00 86.06 213 GLU A C 1
ATOM 1667 O O . GLU A 1 213 ? -1.221 0.384 -13.042 1.00 86.06 213 GLU A O 1
ATOM 1672 N N . MET A 1 214 ? -2.457 1.983 -13.972 1.00 82.81 214 MET A N 1
ATOM 1673 C CA . MET A 1 214 ? -1.993 3.028 -13.046 1.00 82.81 214 MET A CA 1
ATOM 1674 C C . MET A 1 214 ? -2.193 2.646 -11.563 1.00 82.81 214 MET A C 1
ATOM 1676 O O . MET A 1 214 ? -1.405 3.051 -10.707 1.00 82.81 214 MET A O 1
ATOM 1680 N N . GLY A 1 215 ? -3.254 1.898 -11.237 1.00 74.38 215 GLY A N 1
ATOM 1681 C CA . GLY A 1 215 ? -3.522 1.441 -9.868 1.00 74.38 215 GLY A CA 1
ATOM 1682 C C . GLY A 1 215 ? -2.513 0.408 -9.352 1.00 74.38 215 GLY A C 1
ATOM 1683 O O . GLY A 1 215 ? -2.245 0.353 -8.150 1.00 74.38 215 GLY A O 1
ATOM 1684 N N . GLU A 1 216 ? -1.926 -0.366 -10.258 1.00 80.44 216 GLU A N 1
ATOM 1685 C CA . GLU A 1 216 ? -0.963 -1.440 -9.990 1.00 80.44 216 GLU A CA 1
ATOM 1686 C C . GLU A 1 216 ? 0.484 -0.960 -10.104 1.00 80.44 216 GLU A C 1
ATOM 1688 O O . GLU A 1 216 ? 1.387 -1.557 -9.521 1.00 80.44 216 GLU A O 1
ATOM 1693 N N . PHE A 1 217 ? 0.709 0.162 -10.792 1.00 83.38 217 PHE A N 1
ATOM 1694 C CA . PHE A 1 217 ? 2.038 0.685 -11.089 1.00 83.38 217 PHE A CA 1
ATOM 1695 C C . PHE A 1 217 ? 2.938 0.857 -9.859 1.00 83.38 217 PHE A C 1
ATOM 1697 O O . PHE A 1 217 ? 4.133 0.579 -9.910 1.00 83.38 217 PHE A O 1
ATOM 1704 N N . HIS A 1 218 ? 2.378 1.285 -8.729 1.00 81.56 218 HIS A N 1
ATOM 1705 C CA . HIS A 1 218 ? 3.151 1.411 -7.494 1.00 81.56 218 HIS A CA 1
ATOM 1706 C C . HIS A 1 218 ? 3.614 0.048 -6.950 1.00 81.56 218 HIS A C 1
ATOM 1708 O O . HIS A 1 218 ? 4.752 -0.072 -6.502 1.00 81.56 218 HIS A O 1
ATOM 1714 N N . CYS A 1 219 ? 2.772 -0.987 -7.036 1.00 77.62 219 CYS A N 1
ATOM 1715 C CA . CYS A 1 219 ? 3.165 -2.343 -6.651 1.00 77.62 219 CYS A CA 1
ATOM 1716 C C . CYS A 1 219 ? 4.226 -2.902 -7.594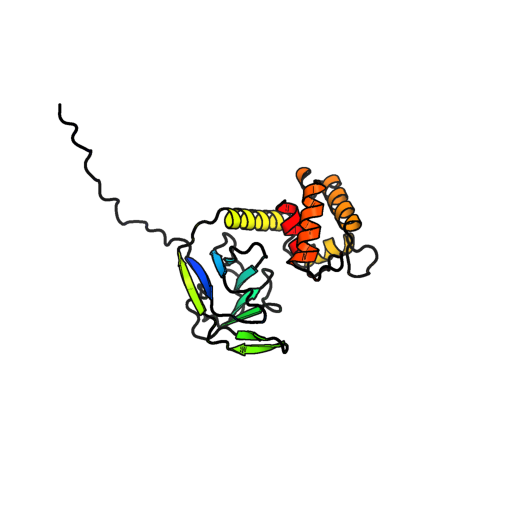 1.00 77.62 219 CYS A C 1
ATOM 1718 O O . CYS A 1 219 ? 5.216 -3.448 -7.124 1.00 77.62 219 CYS A O 1
ATOM 1720 N N . LEU A 1 220 ? 4.091 -2.659 -8.901 1.00 84.69 220 LEU A N 1
ATOM 1721 C CA . LEU A 1 220 ? 5.126 -3.012 -9.868 1.00 84.69 220 LEU A CA 1
ATOM 1722 C C . LEU A 1 220 ? 6.486 -2.403 -9.491 1.00 84.69 220 LEU A C 1
ATOM 1724 O O . LEU A 1 220 ? 7.497 -3.098 -9.530 1.00 84.69 220 LEU A O 1
ATOM 1728 N N . LEU A 1 221 ? 6.531 -1.119 -9.116 1.00 84.31 221 LEU A N 1
ATOM 1729 C CA . LEU A 1 221 ? 7.779 -0.476 -8.689 1.00 84.31 221 LEU A CA 1
ATOM 1730 C C . LEU A 1 221 ? 8.356 -1.128 -7.430 1.00 84.31 221 LEU A C 1
ATOM 1732 O O . LEU A 1 221 ? 9.557 -1.376 -7.384 1.00 84.31 221 LEU A O 1
ATOM 1736 N N . LEU A 1 222 ? 7.523 -1.443 -6.438 1.00 80.38 222 LEU A N 1
ATOM 1737 C CA . LEU A 1 222 ? 7.961 -2.172 -5.246 1.00 80.38 222 LEU A CA 1
ATOM 1738 C C . LEU A 1 222 ? 8.560 -3.537 -5.598 1.00 80.38 222 LEU A C 1
ATOM 1740 O O . LEU A 1 222 ? 9.648 -3.869 -5.129 1.00 80.38 222 LEU A O 1
ATOM 1744 N N . ASP A 1 223 ? 7.893 -4.295 -6.465 1.00 82.56 223 ASP A N 1
ATOM 1745 C CA . ASP A 1 223 ? 8.339 -5.631 -6.848 1.00 82.56 223 ASP A CA 1
ATOM 1746 C C . ASP A 1 223 ? 9.621 -5.597 -7.695 1.00 82.56 223 ASP A C 1
ATOM 1748 O O . ASP A 1 223 ? 10.472 -6.478 -7.563 1.00 82.56 223 ASP A O 1
ATOM 1752 N N . ILE A 1 224 ? 9.818 -4.562 -8.524 1.00 84.75 224 ILE A N 1
ATOM 1753 C CA . ILE A 1 224 ? 11.066 -4.357 -9.281 1.00 84.75 224 ILE A CA 1
ATOM 1754 C C . ILE A 1 224 ? 12.257 -4.165 -8.335 1.00 84.75 224 ILE A C 1
ATOM 1756 O O . ILE A 1 224 ? 13.343 -4.662 -8.616 1.00 84.75 224 ILE A O 1
ATOM 1760 N N . PHE A 1 225 ? 12.068 -3.442 -7.229 1.00 80.50 225 PHE A N 1
ATOM 1761 C CA . PHE A 1 225 ? 13.117 -3.236 -6.227 1.00 80.50 225 PHE A CA 1
ATOM 1762 C C . PHE A 1 225 ? 13.313 -4.464 -5.320 1.00 80.50 225 PHE A C 1
ATOM 1764 O O . PHE A 1 225 ? 14.351 -4.587 -4.672 1.00 80.50 225 PHE A O 1
ATOM 1771 N N . TRP A 1 226 ? 12.328 -5.367 -5.270 1.00 79.94 226 TRP A N 1
ATOM 1772 C CA . TRP A 1 226 ? 12.358 -6.579 -4.454 1.00 79.94 226 TRP A CA 1
ATOM 1773 C C . TRP A 1 226 ? 13.095 -7.759 -5.104 1.00 79.94 226 TRP A C 1
ATOM 1775 O O . TRP A 1 226 ? 13.825 -8.472 -4.408 1.00 79.94 226 TR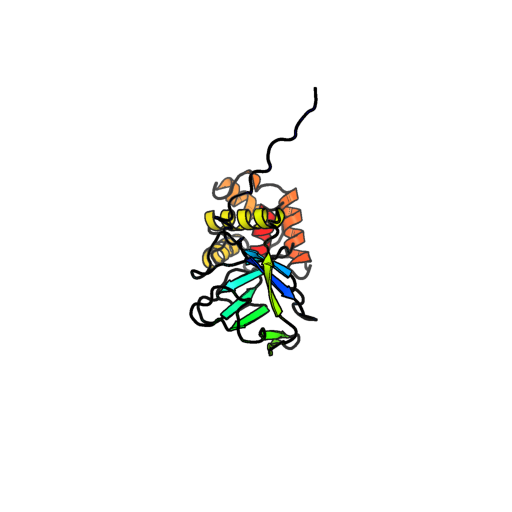P A O 1
ATOM 1785 N N . PHE A 1 227 ? 12.870 -8.013 -6.398 1.00 77.19 227 PHE A N 1
ATOM 1786 C CA . PHE A 1 227 ? 13.403 -9.188 -7.108 1.00 77.19 227 PHE A CA 1
ATOM 1787 C C . PHE A 1 227 ? 14.845 -9.038 -7.608 1.00 77.19 227 PHE A C 1
ATOM 1789 O O . PHE A 1 227 ? 15.509 -10.101 -7.714 1.00 77.19 227 PHE A O 1
#

Sequence (227 aa):
KDFKPPPHFPVPARLLSKMPTAIKISGRVGRHNLINDCYEPMQIMHNGKTCWVARSVASRYLFHSGKARWCISKQLDDGARCWAYVAAPEGSQDPSASPGPWTVCDTDAEWRPDPAVTSEAVPACNDKFVQLRMSLDQELEKHNLNDPKALRELWKRLDCNGNGMASLAEVDKLVVDMVKGKTWPEWLNNKAALMRAFKAADLDEGDGDGWVEMGEFHCLLLDIFWF